Protein AF-0000000087041326 (afdb_homodimer)

pLDDT: mean 75.6, std 21.72, range [33.69, 93.69]

Foldseek 3Di:
DPCVQVVVCVLLVVLAAWDDWFWDADPVPRATPFKTKTAGPFLVSLVSSQVVQQQPADPNWGKHKDFDDPDPDPDDDPDDDPVPCSPPDSGSMMMIGRHDSPDPD/DPQVQVVVCVLLVVLAAWDDWFWDADPVPRATPFKTKTAGDFLVSLVSSQVVQQQPDDPRWGKHKDFDDPDPDPDDDPDDDPVPCSPPDSGSMMMIGRHDSPDPD

Nearest PDB structures (foldseek):
  6gc5-assembly5_C  TM=8.961E-01  e=6.215E-04  Homo sapiens
  6gd3-assembly2_B  TM=9.169E-01  e=1.036E-03  Homo sapiens
  7jly-assembly1_A  TM=8.751E-01  e=2.881E-03  Porphyromonas gingivalis W83
  5t9p-assembly5_A  TM=9.082E-01  e=4.227E-03  Saccharomyces cerevisiae S288C
  2dnm-assembly1_A  TM=7.926E-01  e=2.697E-02  Homo sapiens

Sequence (210 aa):
MAGSGAQLADFFGSAGNVQMVEVIYDRVTGRSRGFGFVTMSTTEEVEAAAQQFNGYELEGRALRVNSGPPPPRREEFSPRGARGAATMGSSNRVYVGNLSWVLMIMAGSGAQLADFFGSAGNVQMVEVIYDRVTGRSRGFGFVTMSTTEEVEAAAQQFNGYELEGRALRVNSGPPPPRREEFSPRGARGAATMGSSNRVYVGNLSWVLMI

Structure (mmCIF, N/CA/C/O backbone):
data_AF-0000000087041326-model_v1
#
loop_
_entity.id
_entity.type
_entity.pdbx_description
1 polymer 'RRM domain-containing protein'
#
loop_
_atom_site.group_PDB
_atom_site.id
_atom_site.type_symbol
_atom_site.label_atom_id
_atom_site.label_alt_id
_atom_site.label_comp_id
_atom_site.label_asym_id
_atom_site.label_entity_id
_atom_site.label_seq_id
_atom_site.pdbx_PDB_ins_code
_atom_site.Cartn_x
_atom_site.Cartn_y
_atom_site.Cartn_z
_atom_site.occupancy
_atom_site.B_iso_or_equiv
_atom_site.auth_seq_id
_atom_site.auth_comp_id
_atom_site.auth_asym_id
_atom_site.auth_atom_id
_atom_site.pdbx_PDB_model_num
ATOM 1 N N . MET A 1 1 ? -2.99 -8.539 13.023 1 35.66 1 MET A N 1
ATOM 2 C CA . MET A 1 1 ? -4.238 -7.82 12.773 1 35.66 1 MET A CA 1
ATOM 3 C C . MET A 1 1 ? -4.02 -6.684 11.781 1 35.66 1 MET A C 1
ATOM 5 O O . MET A 1 1 ? -4.875 -6.422 10.938 1 35.66 1 MET A O 1
ATOM 9 N N . ALA A 1 2 ? -3.059 -5.625 12.008 1 44.84 2 ALA A N 1
ATOM 10 C CA . ALA A 1 2 ? -2.408 -4.414 11.516 1 44.84 2 ALA A CA 1
ATOM 11 C C . ALA A 1 2 ? -1.803 -4.637 10.133 1 44.84 2 ALA A C 1
ATOM 13 O O . ALA A 1 2 ? -1.307 -3.699 9.508 1 44.84 2 ALA A O 1
ATOM 14 N N . GLY A 1 3 ? -1.552 -5.93 9.586 1 56.25 3 GLY A N 1
ATOM 15 C CA . GLY A 1 3 ? -0.44 -6.227 8.695 1 56.25 3 GLY A CA 1
ATOM 16 C C . GLY A 1 3 ? -0.836 -6.246 7.23 1 56.25 3 GLY A C 1
ATOM 17 O O . GLY A 1 3 ? -0.226 -6.953 6.426 1 56.25 3 GLY A O 1
ATOM 18 N N . SER A 1 4 ? -1.92 -5.57 6.684 1 70.81 4 SER A N 1
ATOM 19 C CA . SER A 1 4 ? -2.342 -6.098 5.391 1 70.81 4 SER A CA 1
ATOM 20 C C . SER A 1 4 ? -1.262 -5.895 4.332 1 70.81 4 SER A C 1
ATOM 22 O O . SER A 1 4 ? -0.867 -6.84 3.652 1 70.81 4 SER A O 1
ATOM 24 N N . GLY A 1 5 ? -0.662 -4.781 4.375 1 79 5 GLY A N 1
ATOM 25 C CA . GLY A 1 5 ? 0.3 -4.535 3.314 1 79 5 GLY A CA 1
ATOM 26 C C . GLY A 1 5 ? 1.535 -5.41 3.414 1 79 5 GLY A C 1
ATOM 27 O O . GLY A 1 5 ? 1.94 -6.035 2.432 1 79 5 GLY A O 1
ATOM 28 N N . ALA A 1 6 ? 2.01 -5.527 4.605 1 80.81 6 ALA A N 1
ATOM 29 C CA . ALA A 1 6 ? 3.199 -6.348 4.828 1 80.81 6 ALA A CA 1
ATOM 30 C C . ALA A 1 6 ? 2.898 -7.824 4.59 1 80.81 6 ALA A C 1
ATOM 32 O O . ALA A 1 6 ? 3.727 -8.547 4.031 1 80.81 6 ALA A O 1
ATOM 33 N N . GLN A 1 7 ? 1.762 -8.211 5 1 83.38 7 GLN A N 1
ATOM 34 C CA . GLN A 1 7 ? 1.354 -9.602 4.816 1 83.38 7 GLN A CA 1
ATOM 35 C C . GLN A 1 7 ? 1.216 -9.945 3.338 1 83.38 7 GLN A C 1
ATOM 37 O O . GLN A 1 7 ? 1.638 -11.023 2.902 1 83.38 7 GLN A O 1
ATOM 42 N N . LEU A 1 8 ? 0.684 -9.016 2.65 1 87.81 8 LEU A N 1
ATOM 43 C CA . LEU A 1 8 ? 0.539 -9.227 1.214 1 87.81 8 LEU A CA 1
ATOM 44 C C . LEU A 1 8 ? 1.902 -9.32 0.538 1 87.81 8 LEU A C 1
ATOM 46 O O . LEU A 1 8 ? 2.115 -10.18 -0.324 1 87.81 8 LEU A O 1
ATOM 50 N N . ALA A 1 9 ? 2.754 -8.461 0.964 1 88.75 9 ALA A N 1
ATOM 51 C CA . ALA A 1 9 ? 4.094 -8.469 0.387 1 88.75 9 ALA A CA 1
ATOM 52 C C . ALA A 1 9 ? 4.789 -9.812 0.629 1 88.75 9 ALA A C 1
ATOM 54 O O . ALA A 1 9 ? 5.445 -10.344 -0.267 1 88.75 9 ALA A O 1
ATOM 55 N N . ASP A 1 10 ? 4.656 -10.328 1.842 1 84.44 10 ASP A N 1
ATOM 56 C CA . ASP A 1 10 ? 5.25 -11.617 2.184 1 84.44 10 ASP A CA 1
ATOM 57 C C . ASP A 1 10 ? 4.652 -12.734 1.341 1 84.44 10 ASP A C 1
ATOM 59 O O . ASP A 1 10 ? 5.379 -13.586 0.817 1 84.44 10 ASP A O 1
ATOM 63 N N . PHE A 1 11 ? 3.396 -12.703 1.187 1 86.62 11 PHE A N 1
ATOM 64 C CA . PHE A 1 11 ? 2.686 -13.742 0.451 1 86.62 11 PHE A CA 1
ATOM 65 C C . PHE A 1 11 ? 3.047 -13.703 -1.029 1 86.62 11 PHE A C 1
ATOM 67 O O . PHE A 1 11 ? 3.439 -14.719 -1.606 1 86.62 11 PHE A O 1
ATOM 74 N N . PHE A 1 12 ? 3.012 -12.547 -1.64 1 91.81 12 PHE A N 1
ATOM 75 C CA . PHE A 1 12 ? 3.246 -12.398 -3.072 1 91.81 12 PHE A CA 1
ATOM 76 C C . PHE A 1 12 ? 4.734 -12.484 -3.387 1 91.81 12 PHE A C 1
ATOM 78 O O . PHE A 1 12 ? 5.121 -12.773 -4.523 1 91.81 12 PHE A O 1
ATOM 85 N N . GLY A 1 13 ? 5.496 -12.203 -2.354 1 90.81 13 GLY A N 1
ATOM 86 C CA . GLY A 1 13 ? 6.934 -12.352 -2.514 1 90.81 13 GLY A CA 1
ATOM 87 C C . GLY A 1 13 ? 7.355 -13.773 -2.83 1 90.81 13 GLY A C 1
ATOM 88 O O . GLY A 1 13 ? 8.406 -13.992 -3.436 1 90.81 13 GLY A O 1
ATOM 89 N N . SER A 1 14 ? 6.555 -14.703 -2.375 1 89.88 14 SER A N 1
ATOM 90 C CA . SER A 1 14 ? 6.836 -16.109 -2.654 1 89.88 14 SER A CA 1
ATOM 91 C C . SER A 1 14 ? 6.582 -16.438 -4.121 1 89.88 14 SER A C 1
ATOM 93 O O . SER A 1 14 ? 7.141 -17.406 -4.652 1 89.88 14 SER A O 1
ATOM 95 N N . ALA A 1 15 ? 5.711 -15.695 -4.754 1 89.69 15 ALA A N 1
ATOM 96 C CA . ALA A 1 15 ? 5.352 -15.93 -6.148 1 89.69 15 ALA A CA 1
ATOM 97 C C . ALA A 1 15 ? 6.23 -15.109 -7.09 1 89.69 15 ALA A C 1
ATOM 99 O O . ALA A 1 15 ? 6.289 -15.383 -8.289 1 89.69 15 ALA A O 1
ATOM 100 N N . GLY A 1 16 ? 6.91 -14.133 -6.559 1 91.38 16 GLY A N 1
ATOM 101 C CA . GLY A 1 16 ? 7.754 -13.258 -7.355 1 91.38 16 GLY A CA 1
ATOM 102 C C . GLY A 1 16 ? 8.289 -12.07 -6.574 1 91.38 16 GLY A C 1
ATOM 103 O O . GLY A 1 16 ? 8.344 -12.109 -5.344 1 91.38 16 GLY A O 1
ATOM 104 N N . ASN A 1 17 ? 8.742 -11.109 -7.441 1 92.75 17 ASN A N 1
ATOM 105 C CA . ASN A 1 17 ? 9.281 -9.891 -6.848 1 92.75 17 ASN A CA 1
ATOM 106 C C . ASN A 1 17 ? 8.211 -8.82 -6.684 1 92.75 17 ASN A C 1
ATOM 108 O O . ASN A 1 17 ? 7.668 -8.32 -7.672 1 92.75 17 ASN A O 1
ATOM 112 N N . VAL A 1 18 ? 7.98 -8.508 -5.434 1 93.38 18 VAL A N 1
ATOM 113 C CA . VAL A 1 18 ? 6.98 -7.496 -5.117 1 93.38 18 VAL A CA 1
ATOM 114 C C . VAL A 1 18 ? 7.621 -6.113 -5.141 1 93.38 18 VAL A C 1
ATOM 116 O O . VAL A 1 18 ? 8.641 -5.883 -4.48 1 93.38 18 VAL A O 1
ATOM 119 N N . GLN A 1 19 ? 7.066 -5.246 -5.879 1 93.25 19 GLN A N 1
ATOM 120 C CA . GLN A 1 19 ? 7.605 -3.895 -5.977 1 93.25 19 GLN A CA 1
ATOM 121 C C . GLN A 1 19 ? 6.805 -2.918 -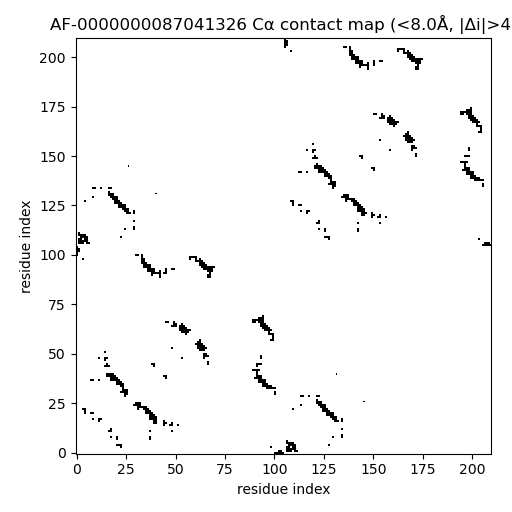5.121 1 93.25 19 GLN A C 1
ATOM 123 O O . GLN A 1 19 ? 7.375 -2.039 -4.473 1 93.25 19 GLN A O 1
ATOM 128 N N . MET A 1 20 ? 5.543 -3.082 -5.141 1 92.75 20 MET A N 1
ATOM 129 C CA . MET A 1 20 ? 4.672 -2.121 -4.469 1 92.75 20 MET A CA 1
ATOM 130 C C . MET A 1 20 ? 3.393 -2.793 -3.982 1 92.75 20 MET A C 1
ATOM 132 O O . MET A 1 20 ? 2.816 -3.625 -4.684 1 92.75 20 MET A O 1
ATOM 136 N N . VAL A 1 21 ? 2.955 -2.48 -2.832 1 93.31 21 VAL A N 1
ATOM 137 C CA . VAL A 1 21 ? 1.678 -2.93 -2.287 1 93.31 21 VAL A CA 1
ATOM 138 C C . VAL A 1 21 ? 0.797 -1.722 -1.973 1 93.31 21 VAL A C 1
ATOM 140 O O . VAL A 1 21 ? 1.219 -0.806 -1.263 1 93.31 21 VAL A O 1
ATOM 143 N N . GLU A 1 22 ? -0.431 -1.765 -2.502 1 92.31 22 GLU A N 1
ATOM 144 C CA . GLU A 1 22 ? -1.403 -0.698 -2.287 1 92.31 22 GLU A CA 1
ATOM 145 C C . GLU A 1 22 ? -2.66 -1.227 -1.601 1 92.31 22 GLU A C 1
ATOM 147 O O . GLU A 1 22 ? -3.221 -2.242 -2.016 1 92.31 22 GLU A O 1
ATOM 152 N N . VAL A 1 23 ? -3.027 -0.527 -0.635 1 91.69 23 VAL A N 1
ATOM 153 C CA . VAL A 1 23 ? -4.266 -0.857 0.064 1 91.69 23 VAL A CA 1
ATOM 154 C C . VAL A 1 23 ? -5.242 0.31 -0.037 1 91.69 23 VAL A C 1
ATOM 156 O O . VAL A 1 23 ? -4.855 1.47 0.117 1 91.69 23 VAL A O 1
ATOM 159 N N . ILE A 1 24 ? -6.453 -0.01 -0.288 1 91.19 24 ILE A N 1
ATOM 160 C CA . ILE A 1 24 ? -7.473 1.011 -0.517 1 91.19 24 ILE A CA 1
ATOM 161 C C . ILE A 1 24 ? -8.32 1.186 0.742 1 91.19 24 ILE A C 1
ATOM 163 O O . ILE A 1 24 ? -8.758 0.203 1.343 1 91.19 24 ILE A O 1
ATOM 167 N N . TYR A 1 25 ? -8.539 2.428 1.137 1 90.06 25 TYR A N 1
ATOM 168 C CA . TYR A 1 25 ? -9.289 2.775 2.336 1 90.06 25 TYR A CA 1
ATOM 169 C C . TYR A 1 25 ? -10.508 3.625 1.989 1 90.06 25 TYR A C 1
ATOM 171 O O . TYR A 1 25 ? -10.5 4.352 0.993 1 90.06 25 TYR A O 1
ATOM 179 N N . ASP A 1 26 ? -11.492 3.422 2.852 1 88 26 ASP A N 1
ATOM 180 C CA . ASP A 1 26 ? -12.68 4.27 2.742 1 88 26 ASP A CA 1
ATOM 181 C C . ASP A 1 26 ? -12.438 5.641 3.363 1 88 26 ASP A C 1
ATOM 183 O O . ASP A 1 26 ? -12.008 5.738 4.516 1 88 26 ASP A O 1
ATOM 187 N N . ARG A 1 27 ? -12.727 6.637 2.619 1 82 27 ARG A N 1
ATOM 188 C CA . ARG A 1 27 ? -12.438 8 3.055 1 82 27 ARG A CA 1
ATOM 189 C C . ARG A 1 27 ? -13.352 8.414 4.203 1 82 27 ARG A C 1
ATOM 191 O O . ARG A 1 27 ? -12.984 9.258 5.023 1 82 27 ARG A O 1
ATOM 198 N N . VAL A 1 28 ? -14.508 7.871 4.176 1 81.94 28 VAL A N 1
ATOM 199 C CA . VAL A 1 28 ? -15.516 8.281 5.145 1 81.94 28 VAL A CA 1
ATOM 200 C C . VAL A 1 28 ? -15.305 7.531 6.461 1 81.94 28 VAL A C 1
ATOM 202 O O . VAL A 1 28 ? -15.242 8.148 7.527 1 81.94 28 VAL A O 1
ATOM 205 N N . THR A 1 29 ? -15.016 6.246 6.43 1 84.25 29 THR A N 1
ATOM 206 C CA . THR A 1 29 ? -14.914 5.43 7.637 1 84.25 29 THR A CA 1
ATOM 207 C C . THR A 1 29 ? -13.461 5.273 8.062 1 84.25 29 THR A C 1
ATOM 209 O O . THR A 1 29 ? -13.18 4.945 9.219 1 84.25 29 THR A O 1
ATOM 212 N N . GLY A 1 30 ? -12.586 5.504 7.141 1 82.38 30 GLY A N 1
ATOM 213 C CA . GLY A 1 30 ? -11.172 5.293 7.426 1 82.38 30 GLY A CA 1
ATOM 214 C C . GLY A 1 30 ? -10.797 3.828 7.512 1 82.38 30 GLY A C 1
ATOM 215 O O . GLY A 1 30 ? -9.688 3.492 7.934 1 82.38 30 GLY A O 1
ATOM 216 N N . ARG A 1 31 ? -11.719 3.045 7.203 1 84.12 31 ARG A N 1
ATOM 217 C CA . ARG A 1 31 ? -11.469 1.609 7.258 1 84.12 31 ARG A CA 1
ATOM 218 C C . ARG A 1 31 ? -11.039 1.078 5.891 1 84.12 31 AR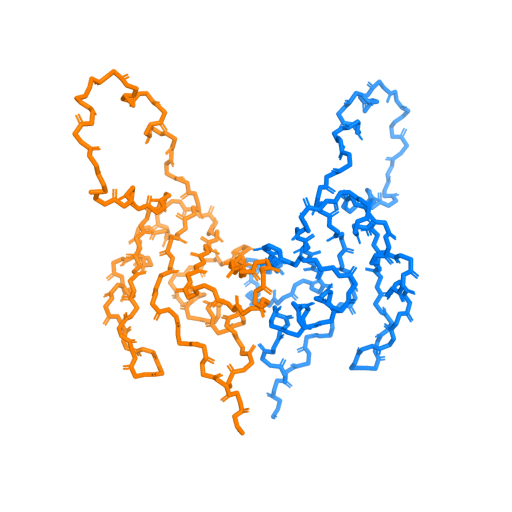G A C 1
ATOM 220 O O . ARG A 1 31 ? -11.367 1.669 4.859 1 84.12 31 ARG A O 1
ATOM 227 N N . SER A 1 32 ? -10.258 -0.012 6.004 1 89 32 SER A N 1
ATOM 228 C CA . SER A 1 32 ? -9.867 -0.657 4.754 1 89 32 SER A CA 1
ATOM 229 C C . SER A 1 32 ? -11.086 -1.167 3.996 1 89 32 SER A C 1
ATOM 231 O O . SER A 1 32 ? -12.023 -1.704 4.598 1 89 32 SER A O 1
ATOM 233 N N . ARG A 1 33 ? -11.203 -1.059 2.668 1 88.88 33 ARG A N 1
ATOM 234 C CA . ARG A 1 33 ? -12.297 -1.521 1.826 1 88.88 33 ARG A CA 1
ATOM 235 C C . ARG A 1 33 ? -12.18 -3.016 1.545 1 88.88 33 ARG A C 1
ATOM 237 O O . ARG A 1 33 ? -13.031 -3.592 0.859 1 88.88 33 ARG A O 1
ATOM 244 N N . GLY A 1 34 ? -11.109 -3.625 1.934 1 88.44 34 GLY A N 1
ATOM 245 C CA . GLY A 1 34 ? -10.945 -5.066 1.814 1 88.44 34 GLY A CA 1
ATOM 246 C C . GLY A 1 34 ? -10.312 -5.488 0.503 1 88.44 34 GLY A C 1
ATOM 247 O O . GLY A 1 34 ? -10.492 -6.625 0.057 1 88.44 34 GLY A O 1
ATOM 248 N N . PHE A 1 35 ? -9.836 -4.574 -0.219 1 91.56 35 PHE A N 1
ATOM 249 C CA . PHE A 1 35 ? -9.109 -4.945 -1.426 1 91.56 35 PHE A CA 1
ATOM 250 C C . PHE A 1 35 ? -7.887 -4.055 -1.615 1 91.56 35 PHE A C 1
ATOM 252 O O . PHE A 1 35 ? -7.75 -3.025 -0.949 1 91.56 35 PHE A O 1
ATOM 259 N N . GLY A 1 36 ? -7.059 -4.473 -2.494 1 91.69 36 GLY A N 1
ATOM 260 C CA . GLY A 1 36 ? -5.828 -3.758 -2.807 1 91.69 36 GLY A CA 1
ATOM 261 C C . GLY A 1 36 ? -5.148 -4.262 -4.066 1 91.69 36 GLY A C 1
ATOM 262 O O . GLY A 1 36 ? -5.711 -5.082 -4.797 1 91.69 36 GLY A O 1
ATOM 263 N N . PHE A 1 37 ? -3.953 -3.619 -4.309 1 92.56 37 PHE A N 1
ATOM 264 C CA . PHE A 1 37 ? -3.188 -3.977 -5.496 1 92.56 37 PHE A CA 1
ATOM 265 C C . PHE A 1 37 ? -1.731 -4.254 -5.141 1 92.56 37 PHE A C 1
ATOM 267 O O . PHE A 1 37 ? -1.161 -3.582 -4.273 1 92.56 37 PHE A O 1
ATOM 274 N N . VAL A 1 38 ? -1.21 -5.191 -5.789 1 92.94 38 VAL A N 1
ATOM 275 C CA . VAL A 1 38 ? 0.205 -5.523 -5.652 1 92.94 38 VAL A CA 1
ATOM 276 C C . VAL A 1 38 ? 0.897 -5.395 -7.008 1 92.94 38 VAL A C 1
ATOM 278 O O . VAL A 1 38 ? 0.439 -5.961 -8.008 1 92.94 38 VAL A O 1
ATOM 281 N N . THR A 1 39 ? 1.87 -4.621 -7.09 1 93 39 THR A N 1
ATOM 282 C CA . THR A 1 39 ? 2.66 -4.484 -8.305 1 93 39 THR A CA 1
ATOM 283 C C . THR A 1 39 ? 3.871 -5.414 -8.273 1 93 39 THR A C 1
ATOM 285 O O . THR A 1 39 ? 4.68 -5.355 -7.348 1 93 39 THR A O 1
ATOM 288 N N . MET A 1 40 ? 3.947 -6.164 -9.281 1 93.56 40 MET A N 1
ATOM 289 C CA . MET A 1 40 ? 5.066 -7.094 -9.414 1 93.56 40 MET A CA 1
ATOM 290 C C . MET A 1 40 ? 6.074 -6.59 -10.438 1 93.56 40 MET A C 1
ATOM 292 O O . MET A 1 40 ? 5.809 -5.625 -11.156 1 93.56 40 MET A O 1
ATOM 296 N N . SER A 1 41 ? 7.176 -7.312 -10.492 1 92.19 41 SER A N 1
ATOM 297 C CA . SER A 1 41 ? 8.242 -6.879 -11.391 1 92.19 41 SER A CA 1
ATOM 298 C C . SER A 1 41 ? 7.914 -7.223 -12.844 1 92.19 41 SER A C 1
ATOM 300 O O . SER A 1 41 ? 8.297 -6.492 -13.758 1 92.19 41 SER A O 1
ATOM 302 N N . THR A 1 42 ? 7.258 -8.359 -13.055 1 90.81 42 THR A N 1
ATOM 303 C CA . THR A 1 42 ? 6.934 -8.773 -14.414 1 90.81 42 THR A CA 1
ATOM 304 C C . THR A 1 42 ? 5.492 -9.266 -14.5 1 90.81 42 THR A C 1
ATOM 306 O O . THR A 1 42 ? 4.891 -9.625 -13.484 1 90.81 42 THR A O 1
ATOM 309 N N . THR A 1 43 ? 5.008 -9.289 -15.734 1 91.06 43 THR A N 1
ATOM 310 C CA . THR A 1 43 ? 3.645 -9.758 -15.969 1 91.06 43 THR A CA 1
ATOM 311 C C . THR A 1 43 ? 3.531 -11.25 -15.703 1 91.06 43 THR A C 1
ATOM 313 O O . THR A 1 43 ? 2.469 -11.742 -15.312 1 91.06 43 THR A O 1
ATOM 316 N N . GLU A 1 44 ? 4.609 -11.977 -15.977 1 91.75 44 GLU A N 1
ATOM 317 C CA . GLU A 1 44 ? 4.641 -13.406 -15.711 1 91.75 44 GLU A CA 1
ATOM 318 C C . GLU A 1 44 ? 4.438 -13.703 -14.227 1 91.75 44 GLU A C 1
ATOM 320 O O . GLU A 1 44 ? 3.719 -14.633 -13.867 1 91.75 44 GLU A O 1
ATOM 325 N N . GLU A 1 45 ? 5.023 -12.914 -13.414 1 92.94 45 GLU A N 1
ATOM 326 C CA . GLU A 1 45 ? 4.883 -13.062 -11.969 1 92.94 45 GLU A CA 1
ATOM 327 C C . GLU A 1 45 ? 3.455 -12.781 -11.523 1 92.94 45 GLU A C 1
ATOM 329 O O . GLU A 1 45 ? 2.949 -13.414 -10.594 1 92.94 45 GLU A O 1
ATOM 334 N N . VAL A 1 46 ? 2.912 -11.828 -12.211 1 92.62 46 VAL A N 1
ATOM 335 C CA . VAL A 1 46 ? 1.528 -11.469 -11.914 1 92.62 46 VAL A CA 1
ATOM 336 C C . VAL A 1 46 ? 0.616 -12.664 -12.164 1 92.62 46 VAL A C 1
ATOM 338 O O . VAL A 1 46 ? -0.2 -13.023 -11.312 1 92.62 46 VAL A O 1
ATOM 341 N N . GLU A 1 47 ? 0.733 -13.203 -13.305 1 91.5 47 GLU A N 1
ATOM 342 C CA . GLU A 1 47 ? -0.086 -14.359 -13.672 1 91.5 47 GLU A CA 1
ATOM 343 C C . GLU A 1 47 ? 0.167 -15.531 -12.742 1 91.5 47 GLU A C 1
ATOM 345 O O . GLU A 1 47 ? -0.771 -16.219 -12.328 1 91.5 47 GLU A O 1
ATOM 350 N N . ALA A 1 48 ? 1.379 -15.758 -12.391 1 92.25 48 ALA A N 1
ATOM 351 C CA . ALA A 1 48 ? 1.735 -16.844 -11.477 1 92.25 48 ALA A CA 1
ATOM 352 C C . ALA A 1 48 ? 1.115 -16.625 -10.102 1 92.25 48 ALA A C 1
ATOM 354 O O . ALA A 1 48 ? 0.575 -17.562 -9.5 1 92.25 48 ALA A O 1
ATOM 355 N N . ALA A 1 49 ? 1.25 -15.422 -9.656 1 92.75 49 ALA A N 1
ATOM 356 C CA . ALA A 1 49 ? 0.69 -15.078 -8.352 1 92.75 49 ALA A CA 1
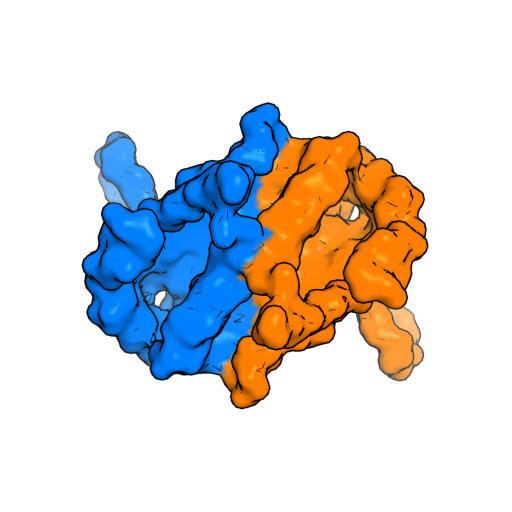ATOM 357 C C . ALA A 1 49 ? -0.827 -15.25 -8.344 1 92.75 49 ALA A C 1
ATOM 359 O O . ALA A 1 49 ? -1.394 -15.773 -7.387 1 92.75 49 ALA A O 1
ATOM 360 N N . ALA A 1 50 ? -1.431 -14.695 -9.375 1 92.19 50 ALA A N 1
ATOM 361 C CA . ALA A 1 50 ? -2.885 -14.797 -9.477 1 92.19 50 ALA A CA 1
ATOM 362 C C . ALA A 1 50 ? -3.34 -16.25 -9.445 1 92.19 50 ALA A C 1
ATOM 364 O O . ALA A 1 50 ? -4.332 -16.578 -8.789 1 92.19 50 ALA A O 1
ATOM 365 N N . GLN A 1 51 ? -2.658 -17.078 -10.148 1 91.69 51 GLN A N 1
ATOM 366 C CA . GLN A 1 51 ? -3.01 -18.484 -10.211 1 91.69 51 GLN A CA 1
ATOM 367 C C . GLN A 1 51 ? -2.709 -19.188 -8.891 1 91.69 51 GLN A C 1
ATOM 369 O O . GLN A 1 51 ? -3.482 -20.047 -8.438 1 91.69 51 GLN A O 1
ATOM 374 N N . GLN A 1 52 ? -1.691 -18.812 -8.266 1 91.88 52 GLN A N 1
ATOM 375 C CA . GLN A 1 52 ? -1.223 -19.5 -7.059 1 91.88 52 GLN A CA 1
ATOM 376 C C . GLN A 1 52 ? -2.047 -19.094 -5.84 1 91.88 52 GLN A C 1
ATOM 378 O O . GLN A 1 52 ? -2.342 -19.922 -4.977 1 91.88 52 GLN A O 1
ATOM 383 N N . PHE A 1 53 ? -2.451 -17.875 -5.797 1 92.38 53 PHE A N 1
ATOM 384 C CA . PHE A 1 53 ? -2.99 -17.375 -4.543 1 92.38 53 PHE A CA 1
ATOM 385 C C . PHE A 1 53 ? -4.496 -17.156 -4.648 1 92.38 53 PHE A C 1
ATOM 387 O O . PHE A 1 53 ? -5.164 -16.891 -3.645 1 92.38 53 PHE A O 1
ATOM 394 N N . ASN A 1 54 ? -4.957 -17.172 -5.848 1 93.12 54 ASN A N 1
ATOM 395 C CA . ASN A 1 54 ? -6.402 -17.031 -5.98 1 93.12 54 ASN A CA 1
ATOM 396 C C . ASN A 1 54 ? -7.145 -18.125 -5.215 1 93.12 54 ASN A C 1
ATOM 398 O O . ASN A 1 54 ? -6.902 -19.312 -5.438 1 93.12 54 ASN A O 1
ATOM 402 N N . GLY A 1 55 ? -7.977 -17.719 -4.254 1 93.38 55 GLY A N 1
ATOM 403 C CA . GLY A 1 55 ? -8.742 -18.656 -3.461 1 93.38 55 GLY A CA 1
ATOM 404 C C . GLY A 1 55 ? -8.023 -19.109 -2.205 1 93.38 55 GLY A C 1
ATOM 405 O O . GLY A 1 55 ? -8.547 -19.922 -1.434 1 93.38 55 GLY A O 1
ATOM 406 N N . TYR A 1 56 ? -6.891 -18.578 -1.973 1 90.19 56 TYR A N 1
ATOM 407 C CA . TYR A 1 56 ? -6.125 -18.922 -0.779 1 90.19 56 TYR A CA 1
ATOM 408 C C . TYR A 1 56 ? -6.77 -18.344 0.47 1 90.19 56 TYR A C 1
ATOM 410 O O . TYR A 1 56 ? -7.188 -17.172 0.473 1 90.19 56 TYR A O 1
ATOM 418 N N . GLU A 1 57 ? -6.82 -19.188 1.447 1 88.56 57 GLU A N 1
ATOM 419 C CA . GLU A 1 57 ? -7.469 -18.75 2.674 1 88.56 57 GLU A CA 1
ATOM 420 C C . GLU A 1 57 ? -6.504 -17.953 3.559 1 88.56 57 GLU A C 1
ATOM 422 O O . GLU A 1 57 ? -5.457 -18.484 3.953 1 88.56 57 GLU A O 1
ATOM 427 N N . LEU A 1 58 ? -6.809 -16.797 3.762 1 81.19 58 LEU A N 1
ATOM 428 C CA . LEU A 1 58 ? -6.043 -15.914 4.641 1 81.19 58 LEU A CA 1
ATOM 429 C C . LEU A 1 58 ? -6.93 -15.336 5.738 1 81.19 58 LEU A C 1
ATOM 431 O O . LEU A 1 58 ? -7.93 -14.672 5.453 1 81.19 58 LEU A O 1
ATOM 435 N N . GLU A 1 59 ? -6.543 -15.531 6.961 1 80.38 59 GLU A N 1
ATOM 436 C CA . GLU A 1 59 ? -7.293 -15.039 8.109 1 80.38 59 GLU A CA 1
ATOM 437 C C . GLU A 1 59 ? -8.75 -15.484 8.047 1 80.38 59 GLU A C 1
ATOM 439 O O . GLU A 1 59 ? -9.656 -14.695 8.328 1 80.38 59 GLU A O 1
ATOM 444 N N . GLY A 1 60 ? -9.031 -16.609 7.539 1 83.25 60 GLY A N 1
ATOM 445 C CA . GLY A 1 60 ? -10.359 -17.203 7.512 1 83.25 60 GLY A CA 1
ATOM 446 C C . GLY A 1 60 ? -11.172 -16.797 6.297 1 83.25 60 GLY A C 1
ATOM 447 O O . GLY A 1 60 ? -12.359 -17.109 6.207 1 83.25 60 GLY A O 1
ATOM 448 N N . ARG A 1 61 ? -10.594 -16.062 5.402 1 87.88 61 ARG A N 1
ATOM 449 C CA . ARG A 1 61 ? -11.281 -15.641 4.188 1 87.88 61 ARG A CA 1
ATOM 450 C C . ARG A 1 61 ? -10.477 -16.016 2.947 1 87.88 61 ARG A C 1
ATOM 452 O O . ARG A 1 61 ? -9.242 -15.922 2.949 1 87.88 61 ARG A O 1
ATOM 459 N N . ALA A 1 62 ? -11.195 -16.438 1.945 1 92 62 ALA A N 1
ATOM 460 C CA . ALA A 1 62 ? -10.523 -16.781 0.696 1 92 62 ALA A CA 1
ATOM 461 C C . ALA A 1 62 ? -10.164 -15.523 -0.096 1 92 62 ALA A C 1
ATOM 463 O O . ALA A 1 62 ? -11.039 -14.75 -0.479 1 92 62 ALA A O 1
ATOM 464 N N . LEU A 1 63 ? -8.93 -15.43 -0.386 1 91.5 63 LEU A N 1
ATOM 465 C CA . LEU A 1 63 ? -8.469 -14.281 -1.16 1 91.5 63 LEU A CA 1
ATOM 466 C C . LEU A 1 63 ? -8.945 -14.367 -2.604 1 91.5 63 LEU A C 1
ATOM 468 O O . LEU A 1 63 ? -9.039 -15.461 -3.164 1 91.5 63 LEU A O 1
ATOM 472 N N . ARG A 1 64 ? -9.328 -13.258 -3.127 1 93.69 64 ARG A N 1
ATOM 473 C CA . ARG A 1 64 ? -9.578 -13.141 -4.559 1 93.69 64 ARG A CA 1
ATOM 474 C C . ARG A 1 64 ? -8.422 -12.43 -5.258 1 93.69 64 ARG A C 1
ATOM 476 O O . ARG A 1 64 ? -8.156 -11.258 -4.984 1 93.69 64 ARG A O 1
ATOM 483 N N . VAL A 1 65 ? -7.66 -13.188 -6.039 1 93 65 VAL A N 1
ATOM 484 C CA . VAL A 1 65 ? -6.48 -12.633 -6.691 1 93 65 VAL A CA 1
ATOM 485 C C . VAL A 1 65 ? -6.648 -12.703 -8.211 1 93 65 VAL A C 1
ATOM 487 O O . VAL A 1 65 ? -6.898 -13.773 -8.758 1 93 65 VAL A O 1
ATOM 490 N N . ASN A 1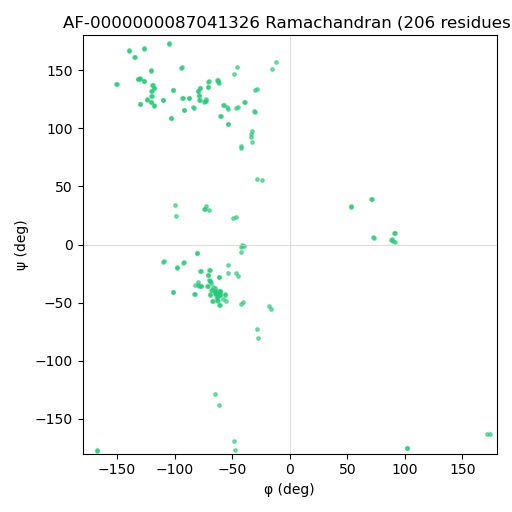 66 ? -6.613 -11.555 -8.812 1 90.31 66 ASN A N 1
ATOM 491 C CA . ASN A 1 66 ? -6.742 -11.492 -10.266 1 90.31 66 ASN A CA 1
ATOM 492 C C . ASN A 1 66 ? -5.672 -10.602 -10.883 1 90.31 66 ASN A C 1
ATOM 494 O O . ASN A 1 66 ? -5.262 -9.609 -10.281 1 90.31 66 ASN A O 1
ATOM 498 N N . SER A 1 67 ? -5.176 -11.031 -12.07 1 84.5 67 SER A N 1
ATOM 499 C CA . SER A 1 67 ? -4.23 -10.203 -12.812 1 84.5 67 SER A CA 1
ATOM 500 C C . SER A 1 67 ? -4.922 -9 -13.438 1 84.5 67 SER A C 1
ATOM 502 O O . SER A 1 67 ? -5.949 -9.141 -14.102 1 84.5 67 SER A O 1
ATOM 504 N N . GLY A 1 68 ? -4.414 -7.848 -13.133 1 69.81 68 GLY A N 1
ATOM 505 C CA . GLY A 1 68 ? -4.953 -6.668 -13.797 1 69.81 68 GLY A CA 1
ATOM 506 C C . GLY A 1 68 ? -5.91 -5.879 -12.922 1 69.81 68 GLY A C 1
ATOM 507 O O . GLY A 1 68 ? -5.996 -6.113 -11.719 1 69.81 68 GLY A O 1
ATOM 508 N N . PRO A 1 69 ? -6.531 -4.793 -13.562 1 63.25 69 PRO A N 1
ATOM 509 C CA . PRO A 1 69 ? -7.469 -3.936 -12.828 1 63.25 69 PRO A CA 1
ATOM 510 C C . PRO A 1 69 ? -8.711 -4.688 -12.352 1 63.25 69 PRO A C 1
ATOM 512 O O . PRO A 1 69 ? -9.055 -5.727 -12.914 1 63.25 69 PRO A O 1
ATOM 515 N N . PRO A 1 70 ? -9.203 -4.328 -11.062 1 55.97 70 PRO A N 1
ATOM 516 C CA . PRO A 1 70 ? -10.406 -5.012 -10.57 1 55.97 70 PRO A CA 1
ATOM 517 C C . PRO A 1 70 ? -11.445 -5.238 -11.672 1 55.97 70 PRO A C 1
ATOM 519 O O . PRO A 1 70 ? -11.578 -4.418 -12.578 1 55.97 70 PRO A O 1
ATOM 522 N N . PRO A 1 71 ? -11.75 -6.574 -11.812 1 48.03 71 PRO A N 1
ATOM 523 C CA . PRO A 1 71 ? -12.836 -6.766 -12.781 1 48.03 71 PRO A CA 1
ATOM 524 C C . PRO A 1 71 ? -13.984 -5.781 -12.586 1 48.03 71 PRO A C 1
ATOM 526 O O . PRO A 1 71 ? -14.234 -5.34 -11.461 1 48.03 71 PRO A O 1
ATOM 529 N N . PRO A 1 72 ? -14.258 -4.98 -13.523 1 44.56 72 PRO A N 1
ATOM 530 C CA . PRO A 1 72 ? -15.422 -4.113 -13.32 1 44.56 72 PRO A CA 1
ATOM 531 C C . PRO A 1 72 ? -16.5 -4.766 -12.461 1 44.56 72 PRO A C 1
ATOM 533 O O . PRO A 1 72 ? -16.641 -5.992 -12.461 1 44.56 72 PRO A O 1
ATOM 536 N N . ARG A 1 73 ? -16.75 -4.262 -11.359 1 42.69 73 ARG A N 1
ATOM 537 C CA . ARG A 1 73 ? -17.984 -4.781 -10.781 1 42.69 73 ARG A CA 1
ATOM 538 C C . ARG A 1 73 ? -18.969 -5.176 -11.867 1 42.69 73 ARG A C 1
ATOM 540 O O . ARG A 1 73 ? -18.953 -4.617 -12.969 1 42.69 73 ARG A O 1
ATOM 547 N N . ARG A 1 74 ? -19.594 -6.367 -11.781 1 38.44 74 ARG A N 1
ATOM 548 C CA . ARG A 1 74 ? -20.672 -6.699 -12.695 1 38.44 74 ARG A CA 1
ATOM 549 C C . ARG A 1 74 ? -21.609 -5.508 -12.898 1 38.44 74 ARG A C 1
ATOM 551 O O . ARG A 1 74 ? -22.797 -5.684 -13.188 1 38.44 74 ARG A O 1
ATOM 558 N N . GLU A 1 75 ? -21.656 -4.402 -12.352 1 38.5 75 GLU A N 1
ATOM 559 C CA . GLU A 1 75 ? -22.812 -3.643 -12.812 1 38.5 75 GLU A CA 1
ATOM 560 C C . GLU A 1 75 ? -22.906 -3.652 -14.336 1 38.5 75 GLU A C 1
ATOM 562 O O . GLU A 1 75 ? -21.922 -3.908 -15.023 1 38.5 75 GLU A O 1
ATOM 567 N N . GLU A 1 76 ? -23.922 -2.68 -14.961 1 36.62 76 GLU A N 1
ATOM 568 C CA . GLU A 1 76 ? -24.562 -2.576 -16.266 1 36.62 76 GLU A CA 1
ATOM 569 C C . GLU A 1 76 ? -23.547 -2.699 -17.391 1 36.62 76 GLU A C 1
ATOM 571 O O . GLU A 1 76 ? -22.422 -2.211 -17.281 1 36.62 76 GLU A O 1
ATOM 576 N N . PHE A 1 77 ? -24.031 -3.336 -18.594 1 37.44 77 PHE A N 1
ATOM 577 C CA . PHE A 1 77 ? -24 -3.766 -19.984 1 37.44 77 PHE A CA 1
ATOM 578 C C . PHE A 1 77 ? -23.406 -2.684 -20.875 1 37.44 77 PHE A C 1
ATOM 580 O O . PHE A 1 77 ? -23.609 -2.701 -22.094 1 37.44 77 PHE A O 1
ATOM 587 N N . SER A 1 78 ? -23.016 -1.549 -20.422 1 39.53 78 SER A N 1
ATOM 588 C CA . SER A 1 78 ? -22.969 -0.812 -21.672 1 39.53 78 SER A CA 1
ATOM 589 C C . SER A 1 78 ? -22 -1.453 -22.656 1 39.53 78 SER A C 1
ATOM 591 O O . SER A 1 78 ? -20.859 -1.771 -22.297 1 39.53 78 SER A O 1
ATOM 593 N N . PRO A 1 79 ? -22.594 -2.068 -23.797 1 34.09 79 PRO A N 1
ATOM 594 C CA . PRO A 1 79 ? -21.938 -2.762 -24.906 1 34.09 79 PRO A CA 1
ATOM 595 C C . PRO A 1 79 ? -20.516 -2.244 -25.172 1 34.09 79 PRO A C 1
ATOM 597 O O . PRO A 1 79 ? -19.641 -3.018 -25.562 1 34.09 79 PRO A O 1
ATOM 600 N N . ARG A 1 80 ? -20.594 -1.062 -25.734 1 35.91 80 ARG A N 1
ATOM 601 C CA . ARG A 1 80 ? -19.781 -0.706 -26.891 1 35.91 80 ARG A CA 1
ATOM 602 C C . ARG A 1 80 ? -18.297 -0.767 -26.578 1 35.91 80 ARG A C 1
ATOM 604 O O . ARG A 1 80 ? -17.922 -0.929 -25.406 1 35.91 80 ARG A O 1
ATOM 611 N N . GLY A 1 81 ? -17.516 0.271 -27.094 1 33.88 81 GLY A N 1
ATOM 612 C CA . GLY A 1 81 ? -16.25 0.607 -27.734 1 33.88 81 GLY A CA 1
ATOM 613 C C . GLY A 1 81 ? -15.086 0.683 -26.766 1 33.88 81 GLY A C 1
ATOM 614 O O . GLY A 1 81 ? -13.984 1.079 -27.156 1 33.88 81 GLY A O 1
ATOM 615 N N . ALA A 1 82 ? -15.344 1.096 -25.516 1 35.78 82 ALA A N 1
ATOM 616 C CA . ALA A 1 82 ? -14.055 1.489 -24.953 1 35.78 82 ALA A CA 1
ATOM 617 C C . ALA A 1 82 ? -13.172 0.27 -24.703 1 35.78 82 ALA A C 1
ATOM 619 O O . ALA A 1 82 ? -13.211 -0.312 -23.609 1 35.78 82 ALA A O 1
ATOM 620 N N . ARG A 1 83 ? -13.234 -0.808 -25.406 1 35.81 83 ARG A N 1
ATOM 621 C CA . ARG A 1 83 ? -12.273 -1.884 -25.625 1 35.81 83 ARG A CA 1
ATOM 622 C C . ARG A 1 83 ? -10.859 -1.444 -25.25 1 35.81 83 ARG A C 1
ATOM 624 O O . ARG A 1 83 ? -9.938 -2.262 -25.234 1 35.81 83 ARG A O 1
ATOM 631 N N . GLY A 1 84 ? -10.484 -0.303 -25.859 1 33.69 84 GLY A N 1
ATOM 632 C CA . GLY A 1 84 ? -9.078 0.065 -25.953 1 33.69 84 GLY A CA 1
ATOM 633 C C . GLY A 1 84 ? -8.383 0.124 -24.609 1 33.69 84 GLY A C 1
ATOM 634 O O . GLY A 1 84 ? -7.156 0.216 -24.531 1 33.69 84 GLY A O 1
ATOM 635 N N . ALA A 1 85 ? -9.062 0.816 -23.703 1 34.59 85 ALA A N 1
ATOM 636 C CA . ALA A 1 85 ? -8.305 1.032 -22.484 1 34.59 85 ALA A CA 1
ATOM 637 C C . ALA A 1 85 ? -8.125 -0.272 -21.703 1 34.59 85 ALA A C 1
ATOM 639 O O . ALA A 1 85 ? -7.715 -0.261 -20.547 1 34.59 85 ALA A O 1
ATOM 640 N N . ALA A 1 86 ? -8.953 -1.251 -21.906 1 38.38 86 ALA A N 1
ATOM 641 C CA . ALA A 1 86 ? -8.758 -2.584 -21.344 1 38.38 86 ALA A CA 1
ATOM 642 C C . ALA A 1 86 ? -7.293 -3.008 -21.453 1 38.38 86 ALA A C 1
ATOM 644 O O . ALA A 1 86 ? -6.922 -4.09 -20.984 1 38.38 86 ALA A O 1
ATOM 645 N N . THR A 1 87 ? -6.895 -2.816 -22.781 1 37.59 87 THR A N 1
ATOM 646 C CA . THR A 1 87 ? -5.531 -3.246 -23.094 1 37.59 87 THR A CA 1
ATOM 647 C C . THR A 1 87 ? -4.562 -2.771 -22.016 1 37.59 87 THR A C 1
ATOM 649 O O . THR A 1 87 ? -3.354 -2.711 -22.234 1 37.59 87 THR A O 1
ATOM 652 N N . MET A 1 88 ? -5.047 -1.772 -21.531 1 41.16 88 MET A N 1
ATOM 653 C CA . MET A 1 88 ? -3.992 -1.387 -20.594 1 41.16 88 MET A CA 1
ATOM 654 C C . MET A 1 88 ? -3.279 -2.617 -20.047 1 41.16 88 MET A C 1
ATOM 656 O O . MET A 1 88 ? -3.922 -3.527 -19.516 1 41.16 88 MET A O 1
ATOM 660 N N . GLY A 1 89 ? -2.199 -2.967 -20.578 1 42.03 89 GLY A N 1
ATOM 661 C CA . GLY A 1 89 ? -1.101 -3.92 -20.594 1 42.03 89 GLY A CA 1
ATOM 662 C C . GLY A 1 89 ? -1.031 -4.773 -19.344 1 42.03 89 GLY A C 1
ATOM 663 O O . GLY A 1 89 ? -1.697 -4.48 -18.344 1 42.03 89 GLY A O 1
ATOM 664 N N . SER A 1 90 ? -0.453 -6.086 -19.578 1 53.91 90 SER A N 1
ATOM 665 C CA . SER A 1 90 ? 0.09 -6.953 -18.531 1 53.91 90 SER A CA 1
ATOM 666 C C . SER A 1 90 ? 0.525 -6.152 -17.312 1 53.91 90 SER A C 1
ATOM 668 O O . SER A 1 90 ? 1.661 -5.68 -17.25 1 53.91 90 SER A O 1
ATOM 670 N N . SER A 1 91 ? -0.42 -5.371 -16.781 1 73.69 91 SER A N 1
ATOM 671 C CA . SER A 1 91 ? 0.03 -4.48 -15.719 1 73.69 91 SER A CA 1
ATOM 672 C C . SER A 1 91 ? 0.756 -5.254 -14.625 1 73.69 91 SER A C 1
ATOM 674 O O . SER A 1 91 ? 0.512 -6.445 -14.43 1 73.69 91 SER A O 1
ATOM 676 N N . ASN A 1 92 ? 1.829 -4.996 -14.492 1 88.94 92 ASN A N 1
ATOM 677 C CA . ASN A 1 92 ? 2.619 -5.543 -13.391 1 88.94 92 ASN A CA 1
ATOM 678 C C . ASN A 1 92 ? 1.879 -5.434 -12.062 1 88.94 92 ASN A C 1
ATOM 680 O O . ASN A 1 92 ? 2.471 -5.633 -11 1 88.94 92 ASN A O 1
ATOM 684 N N . ARG A 1 93 ? 0.351 -5.348 -12.328 1 90.12 93 ARG A N 1
ATOM 685 C CA . ARG A 1 93 ? -0.433 -5.164 -11.109 1 90.12 93 ARG A CA 1
ATOM 686 C C . ARG A 1 93 ? -1.382 -6.336 -10.891 1 90.12 93 ARG A C 1
ATOM 688 O O . ARG A 1 93 ? -1.994 -6.836 -11.836 1 90.12 93 ARG A O 1
ATOM 695 N N . VAL A 1 94 ? -1.391 -6.766 -9.688 1 93.06 94 VAL A N 1
ATOM 696 C CA . VAL A 1 94 ? -2.26 -7.859 -9.258 1 93.06 94 VAL A CA 1
ATOM 697 C C . VAL A 1 94 ? -3.346 -7.32 -8.328 1 93.06 94 VAL A C 1
ATOM 699 O O . VAL A 1 94 ? -3.049 -6.633 -7.348 1 93.06 94 VAL A O 1
ATOM 702 N N . TYR A 1 95 ? -4.574 -7.578 -8.688 1 92.75 95 TYR A N 1
ATOM 703 C CA . TYR A 1 95 ? -5.684 -7.262 -7.793 1 92.75 95 TYR A CA 1
ATOM 704 C C . TYR A 1 95 ? -5.809 -8.305 -6.688 1 92.75 95 TYR A C 1
ATOM 706 O O . TYR A 1 95 ? -5.719 -9.508 -6.945 1 92.75 95 TYR A O 1
ATOM 714 N N . VAL A 1 96 ? -5.996 -7.809 -5.48 1 92.75 96 VAL A N 1
ATOM 715 C CA . VAL A 1 96 ? -6.223 -8.672 -4.324 1 92.75 96 VAL A CA 1
ATOM 716 C C . VAL A 1 96 ? -7.445 -8.188 -3.549 1 92.75 96 VAL A C 1
ATOM 718 O O . VAL A 1 96 ? -7.473 -7.055 -3.068 1 92.75 96 VAL A O 1
ATOM 721 N N . GLY A 1 97 ? -8.461 -9.047 -3.408 1 92.81 97 GLY A N 1
ATOM 722 C CA . GLY A 1 97 ? -9.695 -8.703 -2.719 1 92.81 97 GLY A CA 1
ATOM 723 C C . GLY A 1 97 ? -10.062 -9.688 -1.624 1 92.81 97 GLY A C 1
ATOM 724 O O . GLY A 1 97 ? -9.391 -10.703 -1.442 1 92.81 97 GLY A O 1
ATOM 725 N N . ASN A 1 98 ? -11 -9.336 -0.831 1 89.88 98 ASN A N 1
ATOM 726 C CA . ASN A 1 98 ? -11.508 -10.125 0.285 1 89.88 98 ASN A CA 1
ATOM 727 C C . ASN A 1 98 ? -10.5 -10.188 1.43 1 89.88 98 ASN A C 1
ATOM 729 O O . ASN A 1 98 ? -10.242 -11.25 1.986 1 89.88 98 ASN A O 1
ATOM 733 N N . LEU A 1 99 ? -9.898 -9.062 1.598 1 84.06 99 LEU A N 1
ATOM 734 C CA . LEU A 1 99 ? -8.961 -8.945 2.709 1 84.06 99 LEU A CA 1
ATOM 735 C C . LEU A 1 99 ? -9.703 -8.719 4.023 1 84.06 99 LEU A C 1
ATOM 737 O O . LEU A 1 99 ? -10.758 -8.086 4.047 1 84.06 99 LEU A O 1
ATOM 741 N N . SER A 1 100 ? -9.281 -9.516 4.992 1 76.31 100 SER A N 1
ATOM 742 C CA . SER A 1 100 ? -9.938 -9.383 6.289 1 76.31 100 SER A CA 1
ATOM 743 C C . SER A 1 100 ? -9.492 -8.109 7 1 76.31 100 SER A C 1
ATOM 745 O O . SER A 1 100 ? -8.312 -7.754 6.973 1 76.31 100 SER A O 1
ATOM 747 N N . TRP A 1 101 ? -10.336 -7.273 7.363 1 64.88 101 TRP A N 1
ATOM 748 C CA . TRP A 1 101 ? -10.078 -6.125 8.227 1 64.88 101 TRP A CA 1
ATOM 749 C C . TRP A 1 101 ? -9.898 -6.562 9.672 1 64.88 101 TRP A C 1
ATOM 751 O O . TRP A 1 101 ? -9.93 -5.738 10.586 1 64.88 101 TRP A O 1
ATOM 761 N N . VAL A 1 102 ? -9.445 -7.641 9.945 1 53.34 102 VAL A N 1
ATOM 762 C CA . VAL A 1 102 ? -9.555 -8.055 11.336 1 53.34 102 VAL A CA 1
ATOM 763 C C . VAL A 1 102 ? -8.961 -6.973 12.242 1 53.34 102 VAL A C 1
ATOM 765 O O . VAL A 1 102 ? -7.82 -6.555 12.055 1 53.34 102 VAL A O 1
ATOM 768 N N . LEU A 1 103 ? -9.844 -6.207 12.891 1 46.06 103 LEU A N 1
ATOM 769 C CA . LEU A 1 103 ? -9.75 -5.375 14.086 1 46.06 103 LEU A CA 1
ATOM 770 C C . LEU A 1 103 ? -8.789 -5.984 15.102 1 46.06 103 LEU A C 1
ATOM 772 O O . LEU A 1 103 ? -8.812 -7.195 15.344 1 46.06 103 LEU A O 1
ATOM 776 N N . MET A 1 104 ? -7.434 -5.52 15.078 1 45.59 104 MET A N 1
ATOM 777 C CA . MET A 1 104 ? -6.711 -5.945 16.266 1 45.59 104 MET A CA 1
ATOM 778 C C . MET A 1 104 ? -7.574 -5.785 17.516 1 45.59 104 MET A C 1
ATOM 780 O O . MET A 1 104 ? -8.039 -4.684 17.812 1 45.59 104 MET A O 1
ATOM 784 N N . ILE A 1 105 ? -8.359 -6.684 17.812 1 34.78 105 ILE A N 1
ATOM 785 C CA . ILE A 1 105 ? -8.711 -6.707 19.234 1 34.78 105 ILE A CA 1
ATOM 786 C C . ILE A 1 105 ? -7.461 -6.973 20.062 1 34.78 105 ILE A C 1
ATOM 788 O O . ILE A 1 105 ? -6.578 -7.73 19.656 1 34.78 105 ILE A O 1
ATOM 792 N N . MET B 1 1 ? 4.668 -4.637 14.555 1 36.19 1 MET B N 1
ATOM 793 C CA . MET B 1 1 ? 5.852 -4.766 13.719 1 36.19 1 MET B CA 1
ATOM 794 C C . MET B 1 1 ? 5.488 -4.676 12.242 1 36.19 1 MET B C 1
ATOM 796 O O . MET B 1 1 ? 6.223 -4.078 11.453 1 36.19 1 MET B O 1
ATOM 800 N N . ALA B 1 2 ? 4.555 -5.562 11.625 1 45.19 2 ALA B N 1
ATOM 801 C CA . ALA B 1 2 ? 3.859 -5.977 10.406 1 45.19 2 ALA B CA 1
ATOM 802 C C . ALA B 1 2 ? 3.145 -4.797 9.758 1 45.19 2 ALA B C 1
ATOM 804 O O . ALA B 1 2 ? 2.729 -4.879 8.594 1 45.19 2 ALA B O 1
ATOM 805 N N . GLY B 1 3 ? 2.713 -3.611 10.445 1 55.97 3 GLY B N 1
ATOM 806 C CA . GLY B 1 3 ? 1.51 -2.877 10.094 1 55.97 3 GLY B CA 1
ATOM 807 C C . GLY B 1 3 ? 1.79 -1.646 9.25 1 55.97 3 GLY B C 1
ATOM 808 O O . GLY B 1 3 ? 1.072 -0.648 9.344 1 55.97 3 GLY B O 1
ATOM 809 N N . SER B 1 4 ? 2.814 -1.566 8.312 1 70.62 4 SER B N 1
ATOM 810 C CA . SER B 1 4 ? 3.143 -0.201 7.91 1 70.62 4 SER B CA 1
ATOM 811 C C . SER B 1 4 ? 1.963 0.469 7.215 1 70.62 4 SER B C 1
ATOM 813 O O . SER B 1 4 ? 1.558 1.57 7.59 1 70.62 4 SER B O 1
ATOM 815 N N . GLY B 1 5 ? 1.314 -0.273 6.422 1 79.25 5 GLY B N 1
ATOM 816 C CA . GLY B 1 5 ? 0.25 0.376 5.672 1 79.25 5 GLY B CA 1
ATOM 817 C C . GLY B 1 5 ? -0.928 0.781 6.539 1 79.25 5 GLY B C 1
ATOM 818 O O . GLY B 1 5 ? -1.395 1.919 6.469 1 79.25 5 GLY B O 1
ATOM 819 N N . ALA B 1 6 ? -1.279 -0.103 7.406 1 80.81 6 ALA B N 1
ATOM 820 C CA . ALA B 1 6 ? -2.402 0.175 8.297 1 80.81 6 ALA B CA 1
ATOM 821 C C . ALA B 1 6 ? -2.057 1.284 9.289 1 80.81 6 ALA B C 1
ATOM 823 O O . ALA B 1 6 ? -2.898 2.131 9.594 1 80.81 6 ALA B O 1
ATOM 824 N N . GLN B 1 7 ? -0.88 1.26 9.75 1 83.25 7 GLN B N 1
ATOM 825 C CA . GLN B 1 7 ? -0.424 2.273 10.695 1 83.25 7 GLN B CA 1
ATOM 826 C C . GLN B 1 7 ? -0.408 3.658 10.047 1 83.25 7 GLN B C 1
ATOM 828 O O . GLN B 1 7 ? -0.816 4.641 10.672 1 83.25 7 GLN B O 1
ATOM 833 N N . LEU B 1 8 ? 0.02 3.65 8.844 1 87.94 8 LEU B N 1
ATOM 834 C CA . LEU B 1 8 ? 0.04 4.914 8.117 1 87.94 8 LEU B CA 1
ATOM 835 C C . LEU B 1 8 ? -1.375 5.445 7.91 1 87.94 8 LEU B C 1
ATOM 837 O O . LEU B 1 8 ? -1.627 6.641 8.07 1 87.94 8 LEU B O 1
ATOM 841 N N . ALA B 1 9 ? -2.219 4.539 7.57 1 88.62 9 ALA B N 1
ATOM 842 C CA . ALA B 1 9 ? -3.607 4.934 7.352 1 88.62 9 ALA B CA 1
ATOM 843 C C . ALA B 1 9 ? -4.215 5.535 8.617 1 88.62 9 ALA B C 1
ATOM 845 O O . ALA B 1 9 ? -4.934 6.535 8.555 1 88.62 9 ALA B O 1
ATOM 846 N N . ASP B 1 10 ? -3.945 4.906 9.75 1 84.5 10 ASP B N 1
ATOM 847 C CA . ASP B 1 10 ? -4.445 5.402 11.023 1 84.5 10 ASP B CA 1
ATOM 848 C C . ASP B 1 10 ? -3.877 6.785 11.336 1 84.5 10 ASP B C 1
ATOM 850 O O . ASP B 1 10 ? -4.613 7.688 11.75 1 84.5 10 ASP B O 1
ATOM 854 N N . PHE B 1 11 ? -2.643 6.945 11.109 1 86.56 11 PHE B N 1
ATOM 855 C CA . PHE B 1 11 ? -1.958 8.195 11.406 1 86.56 11 PHE B CA 1
ATOM 856 C C . PHE B 1 11 ? -2.457 9.32 10.5 1 86.56 11 PHE B C 1
ATOM 858 O O . PHE B 1 11 ? -2.857 10.375 10.984 1 86.56 11 PHE B O 1
ATOM 865 N N . PHE B 1 12 ? -2.531 9.078 9.211 1 91.81 12 PHE B N 1
ATOM 866 C CA . PHE B 1 12 ? -2.904 10.109 8.25 1 91.81 12 PHE B CA 1
ATOM 867 C C . PHE B 1 12 ? -4.41 10.336 8.258 1 91.81 12 PHE B C 1
ATOM 869 O O . PHE B 1 12 ? -4.887 11.391 7.82 1 91.81 12 PHE B O 1
ATOM 876 N N . GLY B 1 13 ? -5.086 9.312 8.719 1 90.75 13 GLY B N 1
ATOM 877 C CA . GLY B 1 13 ? -6.523 9.461 8.867 1 90.75 13 GLY B CA 1
ATOM 878 C C . GLY B 1 13 ? -6.914 10.562 9.836 1 90.75 13 GLY B C 1
ATOM 879 O O . GLY B 1 13 ? -8.008 11.125 9.742 1 90.75 13 GLY B O 1
ATOM 880 N N . SER B 1 14 ? -6.035 10.812 10.781 1 89.81 14 SER B N 1
ATOM 881 C CA . SER B 1 14 ? -6.277 11.883 11.742 1 89.81 14 SER B CA 1
ATOM 882 C C . SER B 1 14 ? -6.148 13.258 11.094 1 89.81 14 SER B C 1
ATOM 884 O O . SER B 1 14 ? -6.711 14.234 11.586 1 89.81 14 SER B O 1
ATOM 886 N N . ALA B 1 15 ? -5.371 13.344 10.047 1 89.56 15 ALA B N 1
ATOM 887 C CA . ALA B 1 15 ? -5.133 14.617 9.359 1 89.56 15 ALA B CA 1
ATOM 888 C C . ALA B 1 15 ? -6.125 14.812 8.219 1 89.56 15 ALA B C 1
ATOM 890 O O . ALA B 1 15 ? -6.293 15.93 7.723 1 89.56 15 ALA B O 1
ATOM 891 N N . GLY B 1 16 ? -6.773 13.758 7.82 1 91.44 16 GLY B N 1
ATOM 892 C CA . GLY B 1 16 ? -7.723 13.812 6.719 1 91.44 16 GLY B CA 1
ATOM 893 C C . GLY B 1 16 ? -8.25 12.445 6.316 1 91.44 16 GLY B C 1
ATOM 894 O O . GLY B 1 16 ? -8.195 11.5 7.105 1 91.44 16 GLY B O 1
ATOM 895 N N . ASN B 1 17 ? -8.812 12.523 5.07 1 92.75 17 ASN B N 1
ATOM 896 C CA . ASN B 1 17 ? -9.359 11.289 4.527 1 92.75 17 ASN B CA 1
ATOM 897 C C . ASN B 1 17 ? -8.328 10.539 3.684 1 92.75 17 ASN B C 1
ATOM 899 O O . ASN B 1 17 ? -7.906 11.031 2.635 1 92.75 17 ASN B O 1
ATOM 903 N N . VAL B 1 18 ? -8 9.367 4.18 1 93.31 18 VAL B N 1
ATOM 904 C CA . VAL B 1 18 ? -7.023 8.539 3.484 1 93.31 18 VAL B CA 1
ATOM 905 C C . VAL B 1 18 ? -7.727 7.672 2.441 1 93.31 18 VAL B C 1
ATOM 907 O O . VAL B 1 18 ? -8.688 6.969 2.756 1 93.31 18 VAL B O 1
ATOM 910 N N . GLN B 1 19 ? -7.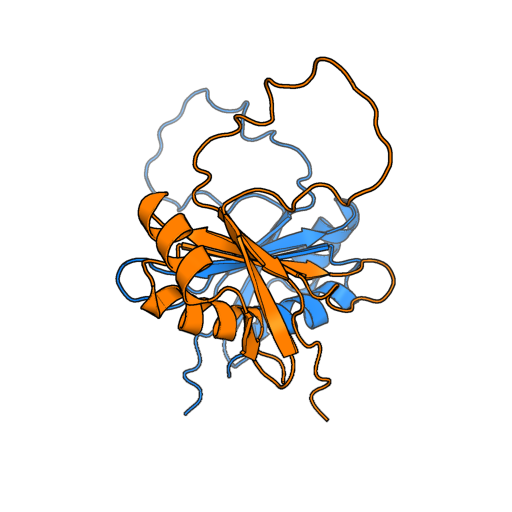281 7.75 1.263 1 93.25 19 GLN B N 1
ATOM 911 C CA . GLN B 1 19 ? -7.887 6.965 0.192 1 93.25 19 GLN B CA 1
ATOM 912 C C . GLN B 1 19 ? -7.055 5.727 -0.125 1 93.25 19 GLN B C 1
ATOM 914 O O . GLN B 1 19 ? -7.602 4.648 -0.365 1 93.25 19 GLN B O 1
ATOM 919 N N . MET B 1 20 ? -5.797 5.895 -0.135 1 92.81 20 MET B N 1
ATOM 920 C CA . MET B 1 20 ? -4.91 4.816 -0.559 1 92.81 20 MET B CA 1
ATOM 921 C C . MET B 1 20 ? -3.562 4.906 0.151 1 92.81 20 MET B C 1
ATOM 923 O O . MET B 1 20 ? -3.023 6 0.328 1 92.81 20 MET B O 1
ATOM 927 N N . VAL B 1 21 ? -3.033 3.82 0.573 1 93.25 21 VAL B N 1
ATOM 928 C CA . VAL B 1 21 ? -1.693 3.73 1.145 1 93.25 21 VAL B CA 1
ATOM 929 C C . VAL B 1 21 ? -0.839 2.777 0.311 1 93.25 21 VAL B C 1
ATOM 931 O O . VAL B 1 21 ? -1.231 1.635 0.067 1 93.25 21 VAL B O 1
ATOM 934 N N . GLU B 1 22 ? 0.336 3.275 -0.096 1 92.31 22 GLU B N 1
ATOM 935 C CA . GLU B 1 22 ? 1.278 2.492 -0.891 1 92.31 22 GLU B CA 1
ATOM 936 C C . GLU B 1 22 ? 2.615 2.338 -0.17 1 92.31 22 GLU B C 1
ATOM 938 O O . GLU B 1 22 ? 3.178 3.318 0.321 1 92.31 22 GLU B O 1
ATOM 943 N N . VAL B 1 23 ? 3.045 1.165 -0.16 1 91.69 23 VAL B N 1
ATOM 944 C CA . VAL B 1 23 ? 4.355 0.878 0.417 1 91.69 23 VAL B CA 1
ATOM 945 C C . VAL B 1 23 ? 5.27 0.278 -0.649 1 91.69 23 VAL B C 1
ATOM 947 O O . VAL B 1 23 ? 4.844 -0.58 -1.427 1 91.69 23 VAL B O 1
ATOM 950 N N . ILE B 1 24 ? 6.461 0.725 -0.664 1 91.31 24 ILE B N 1
ATOM 951 C CA . ILE B 1 24 ? 7.406 0.315 -1.694 1 91.31 24 ILE B CA 1
ATOM 952 C C . ILE B 1 24 ? 8.352 -0.746 -1.134 1 91.31 24 ILE B C 1
ATOM 954 O O . ILE B 1 24 ? 8.883 -0.594 -0.031 1 91.3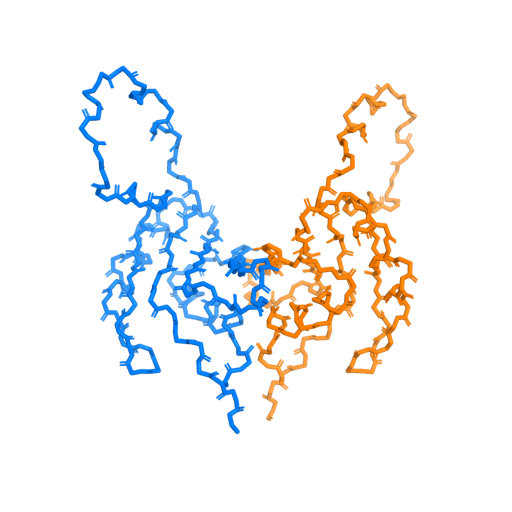1 24 ILE B O 1
ATOM 958 N N . TYR B 1 25 ? 8.555 -1.816 -1.881 1 89.94 25 TYR B N 1
ATOM 959 C CA . TYR B 1 25 ? 9.391 -2.943 -1.483 1 89.94 25 TYR B CA 1
ATOM 960 C C . TYR B 1 25 ? 10.539 -3.146 -2.469 1 89.94 25 TYR B C 1
ATOM 962 O O . TYR B 1 25 ? 10.414 -2.814 -3.65 1 89.94 25 TYR B O 1
ATOM 970 N N . ASP B 1 26 ? 11.602 -3.646 -1.869 1 88.19 26 ASP B N 1
ATOM 971 C CA . ASP B 1 26 ? 12.734 -4.039 -2.703 1 88.19 26 ASP B CA 1
ATOM 972 C C . ASP B 1 26 ? 12.484 -5.391 -3.371 1 88.19 26 ASP B C 1
ATOM 974 O O . ASP B 1 26 ? 12.164 -6.371 -2.697 1 88.19 26 ASP B O 1
ATOM 978 N N . ARG B 1 27 ? 12.648 -5.418 -4.648 1 82.25 27 ARG B N 1
ATOM 979 C CA . ARG B 1 27 ? 12.336 -6.617 -5.422 1 82.25 27 ARG B CA 1
ATOM 980 C C . ARG B 1 27 ? 13.32 -7.734 -5.117 1 82.25 27 ARG B C 1
ATOM 982 O O . ARG B 1 27 ? 12.984 -8.914 -5.219 1 82.25 27 ARG B O 1
ATOM 989 N N . VAL B 1 28 ? 14.5 -7.344 -4.82 1 82.25 28 VAL B N 1
ATOM 990 C CA . VAL B 1 28 ? 15.57 -8.32 -4.633 1 82.25 28 VAL B CA 1
ATOM 991 C C . VAL B 1 28 ? 15.5 -8.891 -3.221 1 82.25 28 VAL B C 1
ATOM 993 O O . VAL B 1 28 ? 15.5 -10.117 -3.041 1 82.25 28 VAL B O 1
ATOM 996 N N . THR B 1 29 ? 15.273 -8.078 -2.207 1 84.19 29 THR B N 1
ATOM 997 C CA . THR B 1 29 ? 15.32 -8.523 -0.817 1 84.19 29 THR B CA 1
ATOM 998 C C . THR B 1 29 ? 13.914 -8.82 -0.3 1 84.19 29 THR B C 1
ATOM 1000 O O . THR B 1 29 ? 13.758 -9.531 0.694 1 84.19 29 THR B O 1
ATOM 1003 N N . GLY B 1 30 ? 12.961 -8.281 -0.97 1 82.44 30 GLY B N 1
ATOM 1004 C CA . GLY B 1 30 ? 11.586 -8.438 -0.503 1 82.44 30 GLY B CA 1
ATOM 1005 C C . GLY B 1 30 ? 11.281 -7.605 0.73 1 82.44 30 GLY B C 1
ATOM 1006 O O . GLY B 1 30 ? 10.227 -7.766 1.349 1 82.44 30 GLY B O 1
ATOM 1007 N N . ARG B 1 31 ? 12.219 -6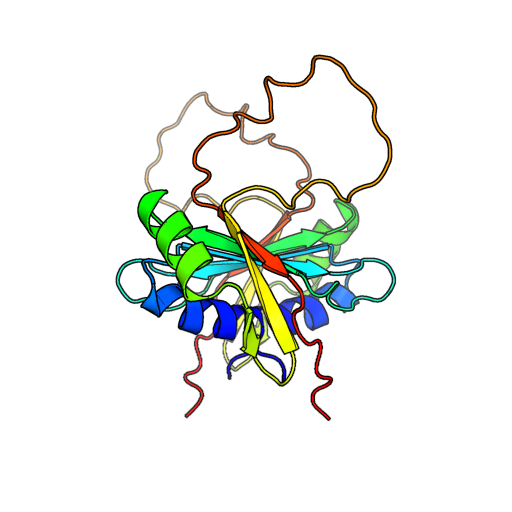.844 1.072 1 84.25 31 ARG B N 1
ATOM 1008 C CA . ARG B 1 31 ? 12.031 -6 2.252 1 84.25 31 ARG B CA 1
ATOM 1009 C C . ARG B 1 31 ? 11.508 -4.621 1.863 1 84.25 31 ARG B C 1
ATOM 1011 O O . ARG B 1 31 ? 11.719 -4.168 0.736 1 84.25 31 ARG B O 1
ATOM 1018 N N . SER B 1 32 ? 10.789 -4.059 2.855 1 89.12 32 SER B N 1
ATOM 1019 C CA . SER B 1 32 ? 10.328 -2.695 2.625 1 89.12 32 SER B CA 1
ATOM 1020 C C . SER B 1 32 ? 11.492 -1.732 2.445 1 89.12 32 SER B C 1
ATOM 1022 O O . SER B 1 32 ? 12.5 -1.833 3.15 1 89.12 32 SER B O 1
ATOM 1024 N N . ARG B 1 33 ? 11.5 -0.753 1.534 1 89 33 ARG B N 1
ATOM 1025 C CA . ARG B 1 33 ? 12.539 0.24 1.281 1 89 33 ARG B CA 1
ATOM 1026 C C . ARG B 1 33 ? 12.461 1.383 2.287 1 89 33 ARG B C 1
ATOM 1028 O O . ARG B 1 33 ? 13.266 2.316 2.238 1 89 33 ARG B O 1
ATOM 1035 N N . GLY B 1 34 ? 11.445 1.412 3.094 1 88.5 34 GLY B N 1
ATOM 1036 C CA . GLY B 1 34 ? 11.336 2.389 4.168 1 88.5 34 GLY B CA 1
ATOM 1037 C C . GLY B 1 34 ? 10.609 3.654 3.75 1 88.5 34 GLY B C 1
ATOM 1038 O O . GLY B 1 34 ? 10.805 4.715 4.344 1 88.5 34 GLY B O 1
ATOM 1039 N N . PHE B 1 35 ? 10.023 3.637 2.631 1 91.5 35 PHE B N 1
ATOM 1040 C CA . PHE B 1 35 ? 9.211 4.781 2.25 1 91.5 35 PHE B CA 1
ATOM 1041 C C . PHE B 1 35 ? 7.934 4.332 1.551 1 91.5 35 PHE B C 1
ATOM 1043 O O . PHE B 1 35 ? 7.809 3.164 1.168 1 91.5 35 PHE B O 1
ATOM 1050 N N . GLY B 1 36 ? 7.051 5.234 1.419 1 91.69 36 GLY B N 1
ATOM 1051 C CA . GLY B 1 36 ? 5.766 4.988 0.787 1 91.69 36 GLY B CA 1
ATOM 1052 C C . GLY B 1 36 ? 4.996 6.258 0.476 1 91.69 36 GLY B C 1
ATOM 1053 O O . GLY B 1 36 ? 5.527 7.359 0.621 1 91.69 36 GLY B O 1
ATOM 1054 N N . PHE B 1 37 ? 3.758 6.004 -0.075 1 92.56 37 PHE B N 1
ATOM 1055 C CA . PHE B 1 37 ? 2.902 7.125 -0.449 1 92.56 37 PHE B CA 1
ATOM 1056 C C . PHE B 1 37 ? 1.5 6.945 0.121 1 92.56 37 PHE B C 1
ATOM 1058 O O . PHE B 1 37 ? 0.983 5.828 0.177 1 92.56 37 PHE B O 1
ATOM 1065 N N . VAL B 1 38 ? 0.954 8.008 0.51 1 92.94 38 VAL B N 1
ATOM 1066 C CA . VAL B 1 38 ? -0.426 8.047 0.983 1 92.94 38 VAL B CA 1
ATOM 1067 C C . VAL B 1 38 ? -1.247 9 0.117 1 92.94 38 VAL B C 1
ATOM 1069 O O . VAL B 1 38 ? -0.858 10.148 -0.088 1 92.94 38 VAL B O 1
ATOM 1072 N N . THR B 1 39 ? -2.252 8.539 -0.456 1 93 39 THR B N 1
ATOM 1073 C CA . THR B 1 39 ? -3.158 9.375 -1.237 1 93 39 THR B CA 1
ATOM 1074 C C . THR B 1 39 ? -4.316 9.875 -0.375 1 93 39 THR B C 1
ATOM 1076 O O . THR B 1 39 ? -5.039 9.07 0.223 1 93 39 THR B O 1
ATOM 1079 N N . MET B 1 40 ? -4.453 11.117 -0.397 1 93.56 40 MET B N 1
ATOM 1080 C CA . MET B 1 40 ? -5.535 11.742 0.359 1 93.56 40 MET B CA 1
ATOM 1081 C C . MET B 1 40 ? -6.656 12.195 -0.569 1 93.56 40 MET B C 1
ATOM 1083 O O . MET B 1 40 ? -6.508 12.156 -1.792 1 93.56 40 MET B O 1
ATOM 1087 N N . SER B 1 41 ? -7.727 12.641 0.07 1 92.12 41 SER B N 1
ATOM 1088 C CA . SER B 1 41 ? -8.891 13.031 -0.718 1 92.12 41 SER B CA 1
ATOM 1089 C C . SER B 1 41 ? -8.68 14.398 -1.369 1 92.12 41 SER B C 1
ATOM 1091 O O . SER B 1 41 ? -9.18 14.648 -2.469 1 92.12 41 SER B O 1
ATOM 1093 N N . THR B 1 42 ? -8 15.305 -0.666 1 90.88 42 THR B N 1
ATOM 1094 C CA . THR B 1 42 ? -7.781 16.641 -1.199 1 90.88 42 THR B CA 1
ATOM 1095 C C . THR B 1 42 ? -6.332 17.078 -1 1 90.88 42 THR B C 1
ATOM 1097 O O . THR B 1 42 ? -5.625 16.531 -0.148 1 90.88 42 THR B O 1
ATOM 1100 N N . THR B 1 43 ? -5.965 18.078 -1.782 1 91 43 THR B N 1
ATOM 1101 C CA . THR B 1 43 ? -4.609 18.594 -1.688 1 91 43 THR B CA 1
ATOM 1102 C C . THR B 1 43 ? -4.402 19.328 -0.362 1 91 43 THR B C 1
ATOM 1104 O O . THR B 1 43 ? -3.287 19.359 0.161 1 91 43 THR B O 1
ATOM 1107 N N . GLU B 1 44 ? -5.461 19.938 0.134 1 91.81 44 GLU B N 1
ATOM 1108 C CA . GLU B 1 44 ? -5.398 20.609 1.425 1 91.81 44 GLU B CA 1
ATOM 1109 C C . GLU B 1 44 ? -5.051 19.641 2.545 1 91.81 44 GLU B C 1
ATOM 1111 O O . GLU B 1 44 ? -4.258 19.969 3.432 1 91.81 44 GLU B O 1
ATOM 1116 N N . GLU B 1 45 ? -5.602 18.5 2.484 1 92.88 45 GLU B N 1
ATOM 1117 C CA . GLU B 1 45 ? -5.324 17.453 3.477 1 92.88 45 GLU B CA 1
ATOM 1118 C C . GLU B 1 45 ? -3.871 17 3.396 1 92.88 45 GLU B C 1
ATOM 1120 O O . GLU B 1 45 ? -3.254 16.688 4.418 1 92.88 45 GLU B O 1
ATOM 1125 N N . VAL B 1 46 ? -3.441 16.969 2.178 1 92.56 46 VAL B N 1
ATOM 1126 C CA . VAL B 1 46 ? -2.057 16.578 1.944 1 92.56 46 VAL B CA 1
ATOM 1127 C C . VAL B 1 46 ? -1.116 17.562 2.648 1 92.56 46 VAL B C 1
ATOM 1129 O O . VAL B 1 46 ? -0.21 17.141 3.375 1 92.56 46 VAL B O 1
ATOM 1132 N N . GLU B 1 47 ? -1.313 18.781 2.389 1 91.38 47 GLU B N 1
ATOM 1133 C CA . GLU B 1 47 ? -0.481 19.812 2.99 1 91.38 47 GLU B CA 1
ATOM 1134 C C . GLU B 1 47 ? -0.593 19.797 4.512 1 91.38 47 GLU B C 1
ATOM 1136 O O . GLU B 1 47 ? 0.41 19.938 5.215 1 91.38 47 GLU B O 1
ATOM 1141 N N . ALA B 1 48 ? -1.757 19.609 5.012 1 92.25 48 ALA B N 1
ATOM 1142 C CA . ALA B 1 48 ? -1.979 19.547 6.453 1 92.25 48 ALA B CA 1
ATOM 1143 C C . ALA B 1 48 ? -1.249 18.359 7.07 1 92.25 48 ALA B C 1
ATOM 1145 O O . ALA B 1 48 ? -0.614 18.484 8.117 1 92.25 48 ALA B O 1
ATOM 1146 N N . ALA B 1 49 ? -1.388 17.266 6.41 1 92.75 49 ALA B N 1
ATOM 1147 C CA . ALA B 1 49 ? -0.729 16.047 6.887 1 92.75 49 ALA B CA 1
ATOM 1148 C C . ALA B 1 49 ? 0.789 16.203 6.883 1 92.75 49 ALA B C 1
ATOM 1150 O O . ALA B 1 49 ? 1.465 15.805 7.836 1 92.75 49 ALA B O 1
ATOM 1151 N N . ALA B 1 50 ? 1.268 16.703 5.766 1 92.12 50 ALA B N 1
ATOM 1152 C CA . ALA B 1 50 ? 2.709 16.906 5.645 1 92.12 50 ALA B CA 1
ATOM 1153 C C . ALA B 1 50 ? 3.234 17.797 6.762 1 92.12 50 ALA B C 1
ATOM 1155 O O . ALA B 1 50 ? 4.297 17.547 7.328 1 92.12 50 ALA B O 1
ATOM 1156 N N . GLN B 1 51 ? 2.518 18.828 7.047 1 91.5 51 GLN B N 1
ATOM 1157 C CA . GLN B 1 51 ? 2.93 19.766 8.086 1 91.5 51 GLN B CA 1
ATOM 1158 C C . GLN B 1 51 ? 2.783 19.156 9.469 1 91.5 51 GLN B C 1
ATOM 1160 O O . GLN B 1 51 ? 3.633 19.359 10.344 1 91.5 51 GLN B O 1
ATOM 1165 N N . GLN B 1 52 ? 1.809 18.391 9.664 1 91.88 52 GLN B N 1
ATOM 1166 C CA . GLN B 1 52 ? 1.483 17.859 10.977 1 91.88 52 GLN B CA 1
ATOM 1167 C C . GLN B 1 52 ? 2.393 16.672 11.328 1 91.88 52 GLN B C 1
ATOM 1169 O O . GLN B 1 52 ? 2.807 16.531 12.477 1 91.88 52 GLN B O 1
ATOM 1174 N N . PHE B 1 53 ? 2.744 15.922 10.375 1 92.31 53 PHE B N 1
ATOM 1175 C CA . PHE B 1 53 ? 3.375 14.641 10.695 1 92.31 53 PHE B CA 1
ATOM 1176 C C . PHE B 1 53 ? 4.852 14.664 10.32 1 92.31 53 PHE B C 1
ATOM 1178 O O . PHE B 1 53 ? 5.598 13.75 10.672 1 92.31 53 PHE B O 1
ATOM 1185 N N . ASN B 1 54 ? 5.199 15.625 9.547 1 93.12 54 ASN B N 1
ATOM 1186 C CA . ASN B 1 54 ? 6.621 15.703 9.227 1 93.12 54 ASN B CA 1
ATOM 1187 C C . ASN B 1 54 ? 7.477 15.82 10.484 1 93.12 54 ASN B C 1
ATOM 1189 O O . ASN B 1 54 ? 7.266 16.719 11.305 1 93.12 54 ASN B O 1
ATOM 1193 N N . GLY B 1 55 ? 8.367 14.844 10.688 1 93.38 55 GLY B N 1
ATOM 1194 C CA . GLY B 1 55 ? 9.25 14.844 11.844 1 93.38 55 GLY B CA 1
ATOM 1195 C C . GLY B 1 55 ? 8.672 14.094 13.031 1 93.38 55 GLY B C 1
ATOM 1196 O O . GLY B 1 55 ? 9.297 14.016 14.086 1 93.38 55 GLY B O 1
ATOM 1197 N N . TYR B 1 56 ? 7.547 13.531 12.867 1 90.06 56 TYR B N 1
ATOM 1198 C CA . TYR B 1 56 ? 6.918 12.766 13.93 1 90.06 56 TYR B CA 1
ATOM 1199 C C . TYR B 1 56 ? 7.656 11.453 14.172 1 90.06 56 TYR B C 1
ATOM 1201 O O . TYR B 1 56 ? 8.023 10.758 13.219 1 90.06 56 TYR B O 1
ATOM 1209 N N . GLU B 1 57 ? 7.824 11.219 15.445 1 88.5 57 GLU B N 1
ATOM 1210 C CA . GLU B 1 57 ? 8.57 10.008 15.773 1 88.5 57 GLU B CA 1
ATOM 1211 C C . GLU B 1 57 ? 7.664 8.781 15.789 1 88.5 57 GLU B C 1
ATOM 1213 O O . GLU B 1 57 ? 6.68 8.734 16.531 1 88.5 57 GLU B O 1
ATOM 1218 N N . LEU B 1 58 ? 7.953 7.91 14.969 1 81.19 58 LEU B N 1
ATOM 1219 C CA . LEU B 1 58 ? 7.238 6.641 14.891 1 81.19 58 LEU B CA 1
ATOM 1220 C C . LEU B 1 58 ? 8.203 5.465 15.023 1 81.19 58 LEU B C 1
ATOM 1222 O O . LEU B 1 58 ? 9.141 5.332 14.234 1 81.19 58 LEU B O 1
ATOM 1226 N N . GLU B 1 59 ? 7.938 4.609 15.961 1 80.31 59 GLU B N 1
ATOM 1227 C CA . GLU B 1 59 ? 8.773 3.438 16.203 1 80.31 59 GLU B CA 1
ATOM 1228 C C . GLU B 1 59 ? 10.234 3.826 16.375 1 80.31 59 GLU B C 1
ATOM 1230 O O . GLU B 1 59 ? 11.125 3.158 15.844 1 80.31 59 GLU B O 1
ATOM 1235 N N . GLY B 1 60 ? 10.531 4.934 16.906 1 83.25 60 GLY B N 1
ATOM 1236 C CA . GLY B 1 60 ? 11.875 5.391 17.234 1 83.25 60 GLY B CA 1
ATOM 1237 C C . GLY B 1 60 ? 12.547 6.137 16.094 1 83.25 60 GLY B C 1
ATOM 1238 O O . GLY B 1 60 ? 13.734 6.461 16.188 1 83.25 60 GLY B O 1
ATOM 1239 N N . ARG B 1 61 ? 11.852 6.371 15.039 1 87.94 61 ARG B N 1
ATOM 1240 C CA . ARG B 1 61 ? 12.391 7.102 13.891 1 87.94 61 ARG B CA 1
ATOM 1241 C C . ARG B 1 61 ? 11.492 8.266 13.508 1 87.94 61 ARG B C 1
ATOM 1243 O O . ARG B 1 61 ? 10.266 8.148 13.562 1 87.94 61 ARG B O 1
ATOM 1250 N N . ALA B 1 62 ? 12.133 9.344 13.148 1 91.94 62 ALA B N 1
ATOM 1251 C CA . ALA B 1 62 ? 11.359 10.508 12.727 1 91.94 62 ALA B CA 1
ATOM 1252 C C . ALA B 1 62 ? 10.859 10.336 11.289 1 91.94 62 ALA B C 1
ATOM 1254 O O . ALA B 1 62 ? 11.656 10.203 10.359 1 91.94 62 ALA B O 1
ATOM 1255 N N . LEU B 1 63 ? 9.586 10.445 11.156 1 91.44 63 LEU B N 1
ATOM 1256 C CA . LEU B 1 63 ? 9 10.32 9.82 1 91.44 63 LEU B CA 1
ATOM 1257 C C . LEU B 1 63 ? 9.352 11.531 8.969 1 91.44 63 LEU B C 1
ATOM 1259 O O . LEU B 1 63 ? 9.438 12.648 9.469 1 91.44 63 LEU B O 1
ATOM 1263 N N . ARG B 1 64 ? 9.633 11.266 7.734 1 93.69 64 ARG B N 1
ATOM 1264 C CA . ARG B 1 64 ? 9.742 12.328 6.742 1 93.69 64 ARG B CA 1
ATOM 1265 C C . ARG B 1 64 ? 8.5 12.383 5.859 1 93.69 64 ARG B C 1
ATOM 1267 O O . ARG B 1 64 ? 8.211 11.438 5.125 1 93.69 64 ARG B O 1
ATOM 1274 N N . VAL B 1 65 ? 7.699 13.43 6.047 1 93 65 VAL B N 1
ATOM 1275 C CA . VAL B 1 65 ? 6.438 13.547 5.32 1 93 65 VAL B CA 1
ATOM 1276 C C . VAL B 1 65 ? 6.469 14.789 4.434 1 93 65 VAL B C 1
ATOM 1278 O O . VAL B 1 65 ? 6.715 15.898 4.914 1 93 65 VAL B O 1
ATOM 1281 N N . ASN B 1 66 ? 6.332 14.555 3.162 1 90.25 66 ASN B N 1
ATOM 1282 C CA . ASN B 1 66 ? 6.324 15.664 2.215 1 90.25 66 ASN B CA 1
ATOM 1283 C C . ASN B 1 66 ? 5.156 15.555 1.235 1 90.25 66 ASN B C 1
ATOM 1285 O O . ASN B 1 66 ? 4.754 14.453 0.864 1 90.25 66 ASN B O 1
ATOM 1289 N N . SER B 1 67 ? 4.578 16.734 0.899 1 84.38 67 SER B N 1
ATOM 1290 C CA . SER B 1 67 ? 3.525 16.766 -0.113 1 84.38 67 SER B CA 1
ATOM 1291 C C . SER B 1 67 ? 4.098 16.547 -1.509 1 84.38 67 SER B C 1
ATOM 1293 O O . SER B 1 67 ? 5.055 17.203 -1.909 1 84.38 67 SER B O 1
ATOM 1295 N N . GLY B 1 68 ? 3.584 15.562 -2.172 1 69.62 68 GLY B N 1
ATOM 1296 C CA . GLY B 1 68 ? 3.998 15.375 -3.555 1 69.62 68 GLY B CA 1
ATOM 1297 C C . GLY B 1 68 ? 5.008 14.258 -3.73 1 69.62 68 GLY B C 1
ATOM 1298 O O . GLY B 1 68 ? 5.23 13.469 -2.812 1 69.62 68 GLY B O 1
ATOM 1299 N N . PRO B 1 69 ? 5.516 14.117 -5.043 1 62.84 69 PRO B N 1
ATOM 1300 C CA . PRO B 1 69 ? 6.484 13.07 -5.355 1 62.84 69 PRO B CA 1
ATOM 1301 C C . PRO B 1 69 ? 7.793 13.219 -4.578 1 62.84 69 PRO B C 1
ATOM 1303 O O . PRO B 1 69 ? 8.125 14.32 -4.133 1 62.84 69 PRO B O 1
ATOM 1306 N N . PRO B 1 70 ? 8.406 12.016 -4.121 1 55.81 70 PRO B N 1
ATOM 1307 C CA . PRO B 1 70 ? 9.672 12.109 -3.396 1 55.81 70 PRO B CA 1
ATOM 1308 C C . PRO B 1 70 ? 10.609 13.164 -3.984 1 55.81 70 PRO B C 1
ATOM 1310 O O . PRO B 1 70 ? 10.617 13.383 -5.199 1 55.81 70 PRO B O 1
ATOM 1313 N N . PRO B 1 71 ? 10.969 14.102 -3.057 1 47.78 71 PRO B N 1
ATOM 1314 C CA . PRO B 1 71 ? 11.953 15.047 -3.598 1 47.78 71 PRO B CA 1
ATOM 1315 C C . PRO B 1 71 ? 13.086 14.352 -4.348 1 47.78 71 PRO B C 1
ATOM 1317 O O . PRO B 1 71 ? 13.43 13.211 -4.031 1 47.78 71 PRO B O 1
ATOM 1320 N N . PRO B 1 72 ? 13.234 14.586 -5.574 1 44.62 72 PRO B N 1
ATOM 1321 C CA . PRO B 1 72 ? 14.383 13.969 -6.234 1 44.62 72 PRO B CA 1
ATOM 1322 C C . PRO B 1 72 ? 15.57 13.773 -5.293 1 44.62 72 PRO B C 1
ATOM 1324 O O . PRO B 1 72 ? 15.742 14.539 -4.344 1 44.62 72 PRO B O 1
ATOM 1327 N N . ARG B 1 73 ? 15.898 12.602 -5.023 1 42.97 73 ARG B N 1
ATOM 1328 C CA . ARG B 1 73 ? 17.203 12.539 -4.371 1 42.97 73 ARG B CA 1
ATOM 1329 C C . ARG B 1 73 ? 18.078 13.703 -4.809 1 42.97 73 ARG B C 1
ATOM 1331 O O . ARG B 1 73 ? 17.938 14.219 -5.918 1 42.97 73 ARG B O 1
ATOM 1338 N N . ARG B 1 74 ? 18.75 14.391 -3.854 1 38.38 74 ARG B N 1
ATOM 1339 C CA . ARG B 1 74 ? 19.766 15.359 -4.254 1 38.38 74 ARG B CA 1
ATOM 1340 C C . ARG B 1 74 ? 20.625 14.82 -5.391 1 38.38 74 ARG B C 1
ATOM 1342 O O . ARG B 1 74 ? 21.859 14.938 -5.355 1 38.38 74 ARG B O 1
ATOM 1349 N N . GLU B 1 75 ? 20.625 13.766 -5.957 1 38.5 75 GLU B N 1
ATOM 1350 C CA . GLU B 1 75 ? 21.688 13.703 -6.961 1 38.5 75 GLU B CA 1
ATOM 1351 C C . GLU B 1 75 ? 21.688 14.961 -7.832 1 38.5 75 GLU B C 1
ATOM 1353 O O . GLU B 1 75 ? 20.672 15.648 -7.941 1 38.5 75 GLU B O 1
ATOM 1358 N N . GLU B 1 76 ? 22.703 14.977 -8.977 1 36.47 76 GLU B N 1
ATOM 1359 C CA . GLU B 1 76 ? 23.25 16.016 -9.836 1 36.47 76 GLU B CA 1
ATOM 1360 C C . GLU B 1 76 ? 22.156 16.938 -10.375 1 36.47 76 GLU B C 1
ATOM 1362 O O . GLU B 1 76 ? 21.047 16.484 -10.648 1 36.47 76 GLU B O 1
ATOM 1367 N N . PHE B 1 77 ? 22.578 18.266 -10.695 1 37.5 77 PHE B N 1
ATOM 1368 C CA . PHE B 1 77 ? 22.469 19.625 -11.227 1 37.5 77 PHE B CA 1
ATOM 1369 C C . PHE B 1 77 ? 21.75 19.609 -12.57 1 37.5 77 PHE B C 1
ATOM 1371 O O . PHE B 1 77 ? 21.891 20.547 -13.359 1 37.5 77 PHE B O 1
ATOM 1378 N N . SER B 1 78 ? 21.328 18.531 -13.117 1 39.41 78 SER B N 1
ATOM 1379 C CA . SER B 1 78 ? 21.141 19.062 -14.461 1 39.41 78 SER B CA 1
ATOM 1380 C C . SER B 1 78 ? 20.125 20.203 -14.461 1 39.41 78 SER B C 1
ATOM 1382 O O . SER B 1 78 ? 19.031 20.062 -13.898 1 39.41 78 SER B O 1
ATOM 1384 N N . PRO B 1 79 ? 20.656 21.5 -14.719 1 33.97 79 PRO B N 1
ATOM 1385 C CA . PRO B 1 79 ? 19.969 22.797 -14.781 1 33.97 79 PRO B CA 1
ATOM 1386 C C . PRO B 1 79 ? 18.5 22.656 -15.195 1 33.97 79 PRO B C 1
ATOM 1388 O O . PRO B 1 79 ? 17.641 23.344 -14.656 1 33.97 79 PRO B O 1
ATOM 1391 N N . ARG B 1 80 ? 18.422 22.516 -16.5 1 36 80 ARG B N 1
ATOM 1392 C CA . ARG B 1 80 ? 17.516 23.266 -17.359 1 36 80 ARG B CA 1
ATOM 1393 C C . ARG B 1 80 ? 16.062 22.938 -17.047 1 36 80 ARG B C 1
ATOM 1395 O O . ARG B 1 80 ? 15.32 23.797 -16.547 1 36 80 ARG B O 1
ATOM 1402 N N . GLY B 1 81 ? 15.266 22.578 -18.125 1 34.09 81 GLY B N 1
ATOM 1403 C CA . GLY B 1 81 ? 13.961 22.812 -18.734 1 34.09 81 GLY B CA 1
ATOM 1404 C C . GLY B 1 81 ? 12.852 21.984 -18.109 1 34.09 81 GLY B C 1
ATOM 1405 O O . GLY B 1 81 ? 11.711 22.016 -18.562 1 34.09 81 GLY B O 1
ATOM 1406 N N . ALA B 1 82 ? 13.164 20.734 -17.688 1 36.41 82 ALA B N 1
ATOM 1407 C CA . ALA B 1 82 ? 11.891 20.031 -17.578 1 36.41 82 ALA B CA 1
ATOM 1408 C C . ALA B 1 82 ? 11.094 20.531 -16.375 1 36.41 82 ALA B C 1
ATOM 1410 O O . ALA B 1 82 ? 11.273 20.031 -15.25 1 36.41 82 ALA B O 1
ATOM 1411 N N . ARG B 1 83 ? 11.125 21.75 -15.953 1 36.09 83 ARG B N 1
ATOM 1412 C CA . ARG B 1 83 ? 10.195 22.547 -15.156 1 36.09 83 ARG B CA 1
ATOM 1413 C C . ARG B 1 83 ? 8.812 21.891 -15.117 1 36.09 83 ARG B C 1
ATOM 1415 O O . ARG B 1 83 ? 7.949 22.312 -14.336 1 36.09 83 ARG B O 1
ATOM 1422 N N . GLY B 1 84 ? 8.281 21.656 -16.328 1 34 84 GLY B N 1
ATOM 142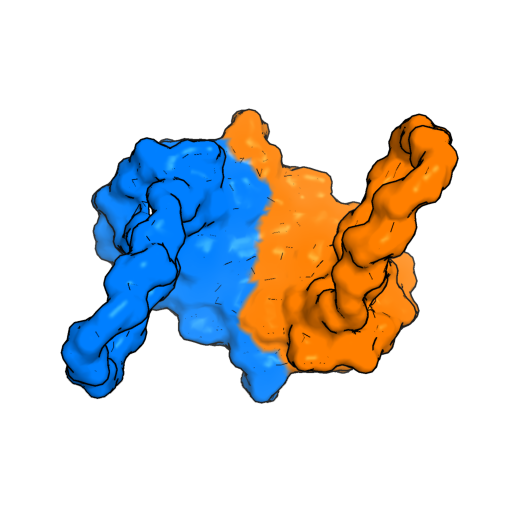3 C CA . GLY B 1 84 ? 6.855 21.453 -16.531 1 34 84 GLY B CA 1
ATOM 1424 C C . GLY B 1 84 ? 6.301 20.297 -15.719 1 34 84 GLY B C 1
ATOM 1425 O O . GLY B 1 84 ? 5.086 20.094 -15.656 1 34 84 GLY B O 1
ATOM 1426 N N . ALA B 1 85 ? 7.047 19.203 -15.805 1 34.97 85 ALA B N 1
ATOM 1427 C CA . ALA B 1 85 ? 6.398 18.047 -15.195 1 34.97 85 ALA B CA 1
ATOM 1428 C C . ALA B 1 85 ? 6.324 18.188 -13.68 1 34.97 85 ALA B C 1
ATOM 1430 O O . ALA B 1 85 ? 6.02 17.234 -12.969 1 34.97 85 ALA B O 1
ATOM 1431 N N . ALA B 1 86 ? 7.176 19 -13.07 1 38.75 86 ALA B N 1
ATOM 1432 C CA . ALA B 1 86 ? 7.07 19.312 -11.648 1 38.75 86 ALA B CA 1
ATOM 1433 C C . ALA B 1 86 ? 5.613 19.516 -11.234 1 38.75 86 ALA B C 1
ATOM 1435 O O . ALA B 1 86 ? 5.32 19.766 -10.07 1 38.75 86 ALA B O 1
ATOM 1436 N N . THR B 1 87 ? 5.047 20.406 -12.164 1 37.84 87 THR B N 1
ATOM 1437 C CA . THR B 1 87 ? 3.67 20.781 -11.859 1 37.84 87 THR B CA 1
ATOM 1438 C C . THR B 1 87 ? 2.842 19.547 -11.508 1 37.84 87 THR B C 1
ATOM 1440 O O . THR B 1 87 ? 1.613 19.578 -11.602 1 37.84 87 THR B O 1
ATOM 1443 N N . MET B 1 88 ? 3.371 18.609 -12.023 1 42.03 88 MET B N 1
ATOM 1444 C CA . MET B 1 88 ? 2.438 17.531 -11.664 1 42.03 88 MET B CA 1
ATOM 1445 C C . MET B 1 88 ? 1.798 17.797 -10.305 1 42.03 88 MET B C 1
ATOM 1447 O O . MET B 1 88 ? 2.5 17.969 -9.312 1 42.03 88 MET B O 1
ATOM 1451 N N . GLY B 1 89 ? 0.74 18.484 -10.281 1 42.38 89 GLY B N 1
ATOM 1452 C CA . GLY B 1 89 ? -0.312 19.062 -9.461 1 42.38 89 GLY B CA 1
ATOM 1453 C C . GLY B 1 89 ? -0.316 18.531 -8.039 1 42.38 89 GLY B C 1
ATOM 1454 O O . GLY B 1 89 ? 0.377 17.562 -7.73 1 42.38 89 GLY B O 1
ATOM 1455 N N . SER B 1 90 ? -0.979 19.453 -7.102 1 54.12 90 SER B N 1
ATOM 1456 C CA . SER B 1 90 ? -1.437 19.109 -5.758 1 54.12 90 SER B CA 1
ATOM 1457 C C . SER B 1 90 ? -1.794 17.641 -5.645 1 54.12 90 SER B C 1
ATOM 1459 O O . SER B 1 90 ? -2.932 17.25 -5.91 1 54.12 90 SER B O 1
ATOM 1461 N N . SER B 1 91 ? -0.807 16.797 -5.984 1 73.94 91 SER B N 1
ATOM 1462 C CA . SER B 1 91 ? -1.193 15.391 -6.004 1 73.94 91 SER B CA 1
ATOM 1463 C C . SER B 1 91 ? -1.8 14.969 -4.672 1 73.94 91 SER B C 1
ATOM 1465 O O . SER B 1 91 ? -1.501 15.555 -3.631 1 73.94 91 SER B O 1
ATOM 1467 N N . ASN B 1 92 ? -2.861 14.617 -4.707 1 89 92 ASN B N 1
ATOM 1468 C CA . ASN B 1 92 ? -3.527 14.047 -3.541 1 89 92 ASN B CA 1
ATOM 1469 C C . ASN B 1 92 ? -2.672 12.969 -2.879 1 89 92 ASN B C 1
ATOM 1471 O O . ASN B 1 92 ? -3.154 12.234 -2.02 1 89 92 ASN B O 1
ATOM 1475 N N . ARG B 1 93 ? -1.192 13.18 -3.25 1 90 93 ARG B N 1
ATOM 1476 C CA . ARG B 1 93 ? -0.308 12.148 -2.719 1 90 93 ARG B CA 1
ATOM 1477 C C . ARG B 1 93 ? 0.708 12.742 -1.749 1 90 93 ARG B C 1
ATOM 1479 O O . ARG B 1 93 ? 1.245 13.82 -1.992 1 90 93 ARG B O 1
ATOM 1486 N N . VAL B 1 94 ? 0.847 12.055 -0.661 1 93 94 VAL B N 1
ATOM 1487 C CA . VAL B 1 94 ? 1.799 12.43 0.379 1 93 94 VAL B CA 1
ATOM 1488 C C . VAL B 1 94 ? 2.941 11.422 0.425 1 93 94 VAL B C 1
ATOM 1490 O O . VAL B 1 94 ? 2.707 10.211 0.51 1 93 94 VAL B O 1
ATOM 1493 N N . TYR B 1 95 ? 4.145 11.906 0.3 1 92.75 95 TYR B N 1
ATOM 1494 C CA . TYR B 1 95 ? 5.316 11.062 0.497 1 92.75 95 TYR B CA 1
ATOM 1495 C C . TYR B 1 95 ? 5.59 10.836 1.98 1 92.75 95 TYR B C 1
ATOM 1497 O O . TYR B 1 95 ? 5.531 11.781 2.773 1 92.75 95 TYR B O 1
ATOM 1505 N N . VAL B 1 96 ? 5.859 9.594 2.314 1 92.69 96 VAL B N 1
ATOM 1506 C CA . VAL B 1 96 ? 6.23 9.227 3.678 1 92.69 96 VAL B CA 1
ATOM 1507 C C . VAL B 1 96 ? 7.496 8.375 3.66 1 92.69 96 VAL B C 1
ATOM 1509 O O . VAL B 1 96 ? 7.516 7.297 3.057 1 92.69 96 VAL B O 1
ATOM 1512 N N . GLY B 1 97 ? 8.57 8.836 4.336 1 92.81 97 GLY B N 1
ATOM 1513 C CA . GLY B 1 97 ? 9.844 8.141 4.375 1 92.81 97 GLY B CA 1
ATOM 1514 C C . GLY B 1 97 ? 10.352 7.902 5.785 1 92.81 97 GLY B C 1
ATOM 1515 O O . GLY B 1 97 ? 9.742 8.352 6.754 1 92.81 97 GLY B O 1
ATOM 1516 N N . ASN B 1 98 ? 11.352 7.102 5.895 1 89.88 98 ASN B N 1
ATOM 1517 C CA . ASN B 1 98 ? 11.984 6.73 7.156 1 89.88 98 ASN B CA 1
ATOM 1518 C C . ASN B 1 98 ? 11.086 5.824 7.992 1 89.88 98 ASN B C 1
ATOM 1520 O O . ASN B 1 98 ? 10.93 6.035 9.195 1 89.88 98 ASN B O 1
ATOM 1524 N N . LEU B 1 99 ? 10.469 4.969 7.27 1 84.19 99 LEU B N 1
ATOM 1525 C CA . LEU B 1 99 ? 9.633 3.979 7.941 1 84.19 99 LEU B CA 1
ATOM 1526 C C . LEU B 1 99 ? 10.477 2.842 8.508 1 84.19 99 LEU B C 1
ATOM 1528 O O . LEU B 1 99 ? 11.5 2.475 7.922 1 84.19 99 LEU B O 1
ATOM 1532 N N . SER B 1 100 ? 10.172 2.551 9.773 1 76.25 100 SER B N 1
ATOM 1533 C CA . SER B 1 100 ? 10.938 1.477 10.406 1 76.25 100 SER B CA 1
ATOM 1534 C C . SER B 1 100 ? 10.492 0.111 9.891 1 76.25 100 SER B C 1
ATOM 1536 O O . SER B 1 100 ? 9.305 -0.135 9.711 1 76.25 100 SER B O 1
ATOM 1538 N N . TRP B 1 101 ? 11.328 -0.664 9.359 1 65.25 101 TRP B N 1
ATOM 1539 C CA . TRP B 1 101 ? 11.102 -2.064 9.023 1 65.25 101 TRP B CA 1
ATOM 1540 C C . TRP B 1 101 ? 11.078 -2.932 10.273 1 65.25 101 TRP B C 1
ATOM 1542 O O . TRP B 1 101 ? 11.148 -4.16 10.188 1 65.25 101 TRP B O 1
ATOM 1552 N N . VAL B 1 102 ? 10.703 -2.514 11.336 1 53.31 102 VAL B N 1
ATOM 1553 C CA . VAL B 1 102 ? 10.953 -3.34 12.516 1 53.31 102 VAL B CA 1
ATOM 1554 C C . VAL B 1 102 ? 10.391 -4.742 12.289 1 53.31 102 VAL B C 1
ATOM 1556 O O . VAL B 1 102 ? 9.219 -4.898 11.953 1 53.31 102 VAL B O 1
ATOM 1559 N N . LEU B 1 103 ? 11.266 -5.699 12.016 1 45.84 103 LEU B N 1
ATOM 1560 C CA . LEU B 1 103 ? 11.242 -7.152 12.125 1 45.84 103 LEU B CA 1
ATOM 1561 C C . LEU B 1 103 ? 10.422 -7.598 13.328 1 45.84 103 LEU B C 1
ATOM 1563 O O . LEU B 1 103 ? 10.555 -7.035 14.414 1 45.84 103 LEU B O 1
ATOM 1567 N N . MET B 1 104 ? 9.031 -7.879 13.109 1 45.75 104 MET B N 1
ATOM 1568 C CA . MET B 1 104 ? 8.453 -8.562 14.258 1 45.75 104 MET B CA 1
ATOM 1569 C C . MET B 1 104 ? 9.398 -9.641 14.789 1 45.75 104 MET B C 1
ATOM 1571 O O . MET B 1 104 ? 9.766 -10.562 14.062 1 45.75 104 MET B O 1
ATOM 1575 N N . ILE B 1 105 ? 10.289 -9.32 15.547 1 34.75 105 ILE B N 1
ATOM 1576 C CA . ILE B 1 105 ? 10.742 -10.414 16.391 1 34.75 105 ILE B CA 1
ATOM 1577 C C . ILE B 1 105 ? 9.594 -10.891 17.281 1 34.75 105 ILE B C 1
ATOM 1579 O O . ILE B 1 105 ? 8.766 -10.086 17.719 1 34.75 105 ILE B O 1
#

InterPro domains:
  IPR000504 RNA recognition motif domain [PF00076] (7-64)
  IPR000504 RNA recognition motif domain [PS50102] (1-70)
  IPR000504 RNA recognition motif domain [SM00360] (4-66)
  IPR012677 Nucleotide-binding alpha-beta plait domain superfamily [G3DSA:3.30.70.330] (4-90)
  IPR035979 RNA-binding domain superfamily [SSF54928] (6-101)
  IPR050502 Eukaryotic RNA-binding [PTHR48025] (6-101)

Radius of gyration: 17.89 Å; Cα contacts (8 Å, |Δi|>4): 437; chains: 2; bounding box: 48×43×47 Å

Solvent-accessible surface area (backbone atoms only — not comparable to full-atom values): 11095 Å² total; per-residue (Å²): 96,50,24,63,43,45,50,48,47,59,57,46,37,75,48,35,36,31,37,34,34,33,41,36,31,31,50,86,78,63,39,70,70,27,36,33,40,36,28,32,77,38,43,68,34,19,52,48,32,20,67,68,40,38,59,37,72,44,92,90,30,52,25,42,36,39,63,30,74,70,72,70,68,84,69,87,72,82,78,74,76,76,63,67,70,67,56,62,55,78,39,29,30,25,24,38,31,53,45,68,72,51,68,69,120,95,52,21,62,44,46,51,48,45,59,59,46,37,74,50,34,37,32,36,33,34,34,41,35,31,31,51,87,78,62,40,70,70,27,34,32,39,35,28,32,76,37,43,68,35,20,50,47,31,21,66,69,42,37,60,37,71,46,93,90,29,53,25,42,36,38,62,28,75,71,71,70,69,85,67,86,72,84,78,79,72,82,62,68,69,68,55,64,55,79,38,30,30,24,23,37,33,54,46,69,72,51,69,68,120

Secondary structure (DSSP, 8-state):
---HHHHHHHHHHTTS-EEEEEEEE-TTT--EEEEEEEEESSHHHHHHHHHHHTT-EETTEE-EEEESS----S-----SSTTSSS---S-SEEEEE--------/---HHHHHHHHHHTTS-EEEEEEEE-TTT-SEEEEEEEEESSHHHHHHHHHHHTT-EETTEE-EEEESS----S-----SSTTSSTT--S-SEEEEE--------

Organism: Hibiscus syriacus (NCBI:txid106335)